Protein AF-A0AA43QFP5-F1 (afdb_monomer)

pLDDT: mean 84.79, std 11.25, range [42.03, 97.75]

Structure (mmCIF, N/CA/C/O backbone):
data_AF-A0AA43QFP5-F1
#
_entry.id   AF-A0AA43QFP5-F1
#
loop_
_atom_site.group_PDB
_atom_site.id
_atom_site.type_symbol
_atom_site.label_atom_id
_atom_site.label_alt_id
_atom_site.label_comp_id
_atom_site.label_asym_id
_atom_site.label_entity_id
_atom_site.label_seq_id
_atom_site.pdbx_PDB_ins_code
_atom_site.Cartn_x
_atom_site.Cartn_y
_atom_site.Cartn_z
_atom_site.occupancy
_atom_site.B_iso_or_equiv
_atom_site.auth_seq_id
_atom_site.auth_comp_id
_atom_site.auth_asym_id
_atom_site.auth_atom_id
_atom_site.pdbx_PDB_model_num
ATOM 1 N N . MET A 1 1 ? -1.782 13.803 5.270 1.00 57.66 1 MET A N 1
ATOM 2 C CA . MET A 1 1 ? -1.205 13.063 4.174 1.00 57.66 1 MET A CA 1
ATOM 3 C C . MET A 1 1 ? -0.848 11.734 4.759 1.00 57.66 1 MET A C 1
ATOM 5 O O . MET A 1 1 ? -0.081 11.684 5.718 1.00 57.66 1 MET A O 1
ATOM 9 N N . SER A 1 2 ? -1.489 10.699 4.236 1.00 62.78 2 SER A N 1
ATOM 10 C CA . SER A 1 2 ? -1.143 9.329 4.579 1.00 62.78 2 SER A CA 1
ATOM 11 C C . SER A 1 2 ? 0.292 9.064 4.115 1.00 62.78 2 SER A C 1
ATOM 13 O O . SER A 1 2 ? 0.706 9.584 3.079 1.00 62.78 2 SER A O 1
ATOM 15 N N . GLY A 1 3 ? 1.059 8.288 4.879 1.00 60.94 3 GLY A N 1
ATOM 16 C CA . GLY A 1 3 ? 2.427 7.917 4.519 1.00 60.94 3 GLY A CA 1
ATOM 17 C C . GLY A 1 3 ? 3.544 8.531 5.368 1.00 60.94 3 GLY A C 1
ATOM 18 O O . GLY A 1 3 ? 4.705 8.357 5.014 1.00 60.94 3 GLY A O 1
ATOM 19 N N . ASN A 1 4 ? 3.246 9.189 6.492 1.00 69.00 4 ASN A N 1
ATOM 20 C CA . ASN A 1 4 ? 4.279 9.752 7.381 1.00 69.00 4 ASN A CA 1
ATOM 21 C C . ASN A 1 4 ? 4.982 8.709 8.276 1.00 69.00 4 ASN A C 1
ATOM 23 O O . ASN A 1 4 ? 5.971 9.034 8.926 1.00 69.00 4 ASN A O 1
ATOM 27 N N . THR A 1 5 ? 4.471 7.478 8.331 1.00 69.50 5 THR A N 1
ATOM 28 C CA . THR A 1 5 ? 4.987 6.375 9.159 1.00 69.50 5 THR A CA 1
ATOM 29 C C . THR A 1 5 ? 5.373 5.187 8.272 1.00 69.50 5 THR A C 1
ATOM 31 O O . THR A 1 5 ? 4.689 4.163 8.222 1.00 69.50 5 THR A O 1
ATOM 34 N N . ASP A 1 6 ? 6.458 5.362 7.518 1.00 67.56 6 ASP A N 1
ATOM 35 C CA . ASP A 1 6 ? 7.030 4.394 6.566 1.00 67.56 6 ASP A CA 1
ATOM 36 C C . ASP A 1 6 ? 7.524 3.091 7.214 1.00 67.56 6 ASP A C 1
ATOM 38 O O . ASP A 1 6 ? 7.503 2.025 6.593 1.00 67.56 6 ASP A O 1
ATOM 42 N N . ASN A 1 7 ? 7.905 3.153 8.488 1.00 69.19 7 ASN A N 1
ATOM 43 C CA . ASN A 1 7 ? 8.411 2.025 9.260 1.00 69.19 7 ASN A CA 1
ATOM 44 C C . ASN A 1 7 ? 7.326 1.048 9.756 1.00 69.19 7 ASN A C 1
ATOM 46 O O . ASN A 1 7 ? 7.686 0.009 10.315 1.00 69.19 7 ASN A O 1
ATOM 50 N N . ILE A 1 8 ? 6.025 1.324 9.551 1.00 73.81 8 ILE A N 1
ATOM 51 C CA . ILE A 1 8 ? 4.935 0.470 10.065 1.00 73.81 8 ILE A CA 1
ATOM 52 C C . ILE A 1 8 ? 5.094 -0.982 9.609 1.00 73.81 8 ILE A C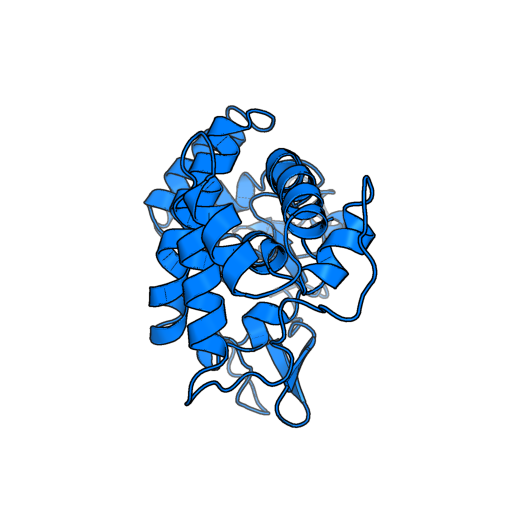 1
ATOM 54 O O . ILE A 1 8 ? 4.957 -1.902 10.413 1.00 73.81 8 ILE A O 1
ATOM 58 N N . HIS A 1 9 ? 5.438 -1.209 8.341 1.00 75.50 9 HIS A N 1
ATOM 59 C CA . HIS A 1 9 ? 5.629 -2.570 7.832 1.00 75.50 9 HIS A CA 1
ATOM 60 C C . HIS A 1 9 ? 6.914 -3.222 8.331 1.00 75.50 9 HIS A C 1
ATOM 62 O O . HIS A 1 9 ? 6.957 -4.440 8.466 1.00 75.50 9 HIS A O 1
ATOM 68 N N . GLY A 1 10 ? 7.922 -2.447 8.734 1.00 75.38 10 GLY A N 1
ATOM 69 C CA . GLY A 1 10 ? 9.104 -2.984 9.412 1.00 75.38 10 GLY A CA 1
ATOM 70 C C . GLY A 1 10 ? 8.786 -3.692 10.738 1.00 75.38 10 GLY A C 1
ATOM 71 O O . GLY A 1 10 ? 9.600 -4.474 11.238 1.00 75.38 10 GLY A O 1
ATOM 72 N N . TRP A 1 11 ? 7.593 -3.483 11.310 1.00 80.44 11 TRP A N 1
ATOM 73 C CA . TRP A 1 11 ? 7.147 -4.232 12.483 1.00 80.44 11 TRP A CA 1
ATOM 74 C C . TRP A 1 11 ? 6.816 -5.688 12.185 1.00 80.44 11 TRP A C 1
ATOM 76 O O . TRP A 1 11 ? 6.929 -6.505 13.095 1.00 80.44 11 TRP A O 1
ATOM 86 N N . ASN A 1 12 ? 6.486 -6.066 10.953 1.00 82.19 12 ASN A N 1
ATOM 87 C CA . ASN A 1 12 ? 6.343 -7.476 10.612 1.00 82.19 12 ASN A CA 1
ATOM 88 C C . ASN A 1 12 ? 7.733 -8.149 10.657 1.00 82.19 12 ASN A C 1
ATOM 90 O O . ASN A 1 12 ? 8.633 -7.723 9.932 1.00 82.19 12 ASN A O 1
ATOM 94 N N . PRO A 1 13 ? 7.944 -9.201 11.478 1.00 77.19 13 PRO A N 1
ATOM 95 C CA . PRO A 1 13 ? 9.232 -9.880 11.594 1.00 77.19 13 PRO A CA 1
ATOM 96 C C . PRO A 1 13 ? 9.800 -10.423 10.288 1.00 77.19 13 PRO A C 1
ATOM 98 O O . PRO A 1 13 ? 11.004 -10.679 10.233 1.00 77.19 13 PRO A O 1
ATOM 101 N N . LEU A 1 14 ? 8.952 -10.673 9.294 1.00 81.38 14 LEU A N 1
ATOM 102 C CA . LEU A 1 14 ? 9.376 -11.143 7.984 1.00 81.38 14 LEU A CA 1
ATOM 103 C C . LEU A 1 14 ? 10.074 -10.037 7.204 1.00 81.38 14 LEU A C 1
ATOM 105 O O . LEU A 1 14 ? 10.996 -10.355 6.479 1.00 81.38 14 LEU A O 1
ATOM 109 N N . TYR A 1 15 ? 9.720 -8.762 7.410 1.00 82.00 15 TYR A N 1
ATOM 110 C CA . TYR A 1 15 ? 10.312 -7.651 6.659 1.00 82.00 15 TYR A CA 1
ATOM 111 C C . TYR A 1 15 ? 11.621 -7.088 7.253 1.00 82.00 15 TYR A C 1
ATOM 113 O O . TYR A 1 15 ? 12.116 -6.043 6.819 1.00 82.00 15 TYR A O 1
ATOM 121 N N . ARG A 1 16 ? 12.150 -7.732 8.299 1.00 79.88 16 ARG A N 1
ATOM 122 C CA . ARG A 1 16 ? 13.294 -7.249 9.081 1.00 79.88 16 ARG A CA 1
ATOM 123 C C . ARG A 1 16 ? 14.583 -7.860 8.565 1.00 79.88 16 ARG A C 1
ATOM 125 O O . ARG A 1 16 ? 14.655 -9.073 8.414 1.00 79.88 16 ARG A O 1
ATOM 132 N N . ASP A 1 17 ? 15.616 -7.039 8.447 1.00 70.75 17 ASP A N 1
ATOM 133 C CA . ASP A 1 17 ? 16.979 -7.526 8.285 1.00 70.75 17 ASP A CA 1
ATOM 134 C C . ASP A 1 17 ? 17.421 -8.240 9.575 1.00 70.75 17 ASP A C 1
ATOM 136 O O 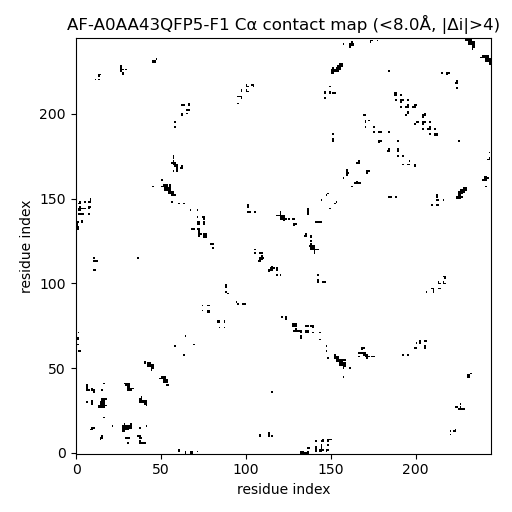. ASP A 1 17 ? 17.530 -7.622 10.641 1.00 70.75 17 ASP A O 1
ATOM 140 N N . ARG A 1 18 ? 17.578 -9.566 9.505 1.00 60.28 18 ARG A N 1
ATOM 141 C CA . ARG A 1 18 ? 17.932 -10.413 10.657 1.00 60.28 18 ARG A CA 1
ATOM 142 C C . ARG A 1 18 ? 19.418 -10.785 10.711 1.00 60.28 18 ARG A C 1
ATOM 144 O O . ARG A 1 18 ? 19.803 -11.446 11.675 1.00 60.28 18 ARG A O 1
ATOM 151 N N . ASP A 1 19 ? 20.240 -10.378 9.738 1.00 54.47 19 ASP A N 1
ATOM 152 C CA . ASP A 1 19 ? 21.648 -10.789 9.645 1.00 54.47 19 ASP A CA 1
ATOM 153 C C . ASP A 1 19 ? 22.601 -9.577 9.530 1.00 54.47 19 ASP A C 1
ATOM 155 O O . ASP A 1 19 ? 22.416 -8.734 8.656 1.00 54.47 19 ASP A O 1
ATOM 159 N N . PRO A 1 20 ? 23.658 -9.459 10.363 1.00 48.53 20 PRO A N 1
ATOM 160 C CA . PRO A 1 20 ? 24.710 -8.455 10.167 1.00 48.53 20 PRO A CA 1
ATOM 161 C C . PRO A 1 20 ? 25.503 -8.612 8.852 1.00 48.53 20 PRO A C 1
ATOM 163 O O . PRO A 1 20 ? 26.241 -7.694 8.488 1.00 48.53 20 PRO A O 1
ATOM 166 N N . TYR A 1 21 ? 25.369 -9.741 8.144 1.00 48.09 21 TYR A N 1
ATOM 167 C CA . TYR A 1 21 ? 25.986 -9.989 6.838 1.00 48.09 21 TYR A CA 1
ATOM 168 C C . TYR A 1 21 ? 24.936 -10.449 5.812 1.00 48.09 21 TYR A C 1
ATOM 170 O O . TYR A 1 21 ? 24.831 -11.642 5.524 1.00 48.09 21 TYR A O 1
ATOM 178 N N . PRO A 1 22 ? 24.150 -9.523 5.236 1.00 51.06 22 PRO A N 1
ATOM 179 C CA . PRO A 1 22 ? 23.031 -9.870 4.371 1.00 51.06 22 PRO A CA 1
ATOM 180 C C . PRO A 1 22 ? 23.517 -10.591 3.109 1.00 51.06 22 PRO A C 1
ATOM 182 O O . PRO A 1 22 ? 24.291 -10.050 2.314 1.00 51.06 22 PRO A O 1
ATOM 185 N N . LEU A 1 23 ? 23.031 -11.814 2.897 1.00 42.03 23 LEU A N 1
ATOM 186 C CA . LEU A 1 23 ? 23.127 -12.457 1.593 1.00 42.03 23 LEU A CA 1
ATOM 187 C C . LEU A 1 23 ? 22.206 -11.707 0.611 1.00 42.03 23 LEU A C 1
ATOM 189 O O . LEU A 1 23 ? 21.046 -11.436 0.932 1.00 42.03 23 LEU A O 1
ATOM 193 N N . PRO A 1 24 ? 22.679 -11.368 -0.598 1.00 44.38 24 PRO A N 1
ATOM 194 C CA . PRO A 1 24 ? 21.837 -10.750 -1.611 1.00 44.38 24 PRO A CA 1
ATOM 195 C C . PRO A 1 24 ? 20.846 -11.802 -2.124 1.00 44.38 24 PRO A C 1
ATOM 197 O O . PRO A 1 24 ? 21.247 -12.728 -2.826 1.00 44.38 24 PRO A O 1
ATOM 200 N N . GLY A 1 25 ? 19.561 -11.703 -1.774 1.00 47.44 25 GLY A N 1
ATOM 201 C CA . GLY A 1 25 ? 18.579 -12.620 -2.366 1.00 47.44 25 GLY A CA 1
ATOM 202 C C . GLY A 1 25 ? 17.156 -12.621 -1.824 1.00 47.44 25 GLY A C 1
ATOM 203 O O . GLY A 1 25 ? 16.265 -13.057 -2.544 1.00 47.44 25 GLY A O 1
ATOM 204 N N . ASN A 1 26 ? 16.895 -12.121 -0.616 1.00 51.12 26 ASN A N 1
ATOM 205 C CA . ASN A 1 26 ? 15.547 -12.214 -0.056 1.00 51.12 26 ASN A CA 1
ATOM 206 C C . ASN A 1 26 ? 14.826 -10.865 -0.169 1.00 51.12 26 ASN A C 1
ATOM 208 O O . ASN A 1 26 ? 15.270 -9.864 0.397 1.00 51.12 26 ASN A O 1
ATOM 212 N N . ASN A 1 27 ? 13.691 -10.850 -0.881 1.00 53.84 27 ASN A N 1
ATOM 213 C CA . ASN A 1 27 ? 12.773 -9.700 -1.010 1.00 53.84 27 ASN A CA 1
ATOM 214 C C . ASN A 1 27 ? 12.217 -9.207 0.340 1.00 53.84 27 ASN A C 1
ATOM 216 O O . ASN A 1 27 ? 11.554 -8.179 0.413 1.00 53.84 27 ASN A O 1
ATOM 220 N N . PHE A 1 28 ? 12.488 -9.943 1.414 1.00 63.31 28 PHE A N 1
ATOM 221 C CA . PHE A 1 28 ? 11.932 -9.718 2.732 1.00 63.31 28 PHE A CA 1
ATOM 222 C C . PHE A 1 28 ? 12.840 -8.892 3.652 1.00 63.31 28 PHE A C 1
ATOM 224 O O . PHE A 1 28 ? 12.363 -8.349 4.628 1.00 63.31 28 PHE A O 1
ATOM 231 N N . ASP A 1 29 ? 14.112 -8.660 3.344 1.00 74.12 29 ASP A N 1
ATOM 232 C CA . ASP A 1 29 ? 14.974 -7.882 4.250 1.00 74.12 29 ASP A CA 1
ATOM 233 C C . ASP A 1 29 ? 14.900 -6.378 3.931 1.00 74.12 29 ASP A C 1
ATOM 235 O O . ASP A 1 29 ? 15.818 -5.789 3.348 1.00 74.12 29 ASP A O 1
ATOM 239 N N . SER A 1 30 ? 13.760 -5.759 4.245 1.00 81.25 30 SER A N 1
ATOM 240 C CA . SER A 1 30 ? 13.429 -4.388 3.828 1.00 81.25 30 SER A CA 1
ATOM 241 C C . SER A 1 30 ? 13.744 -3.319 4.862 1.00 81.25 30 SER A C 1
ATOM 243 O O . SER A 1 30 ? 14.099 -2.207 4.482 1.00 81.25 30 SER A O 1
ATOM 245 N N . PHE A 1 31 ? 13.682 -3.637 6.152 1.00 83.12 31 PHE A N 1
ATOM 246 C CA . PHE A 1 31 ? 13.892 -2.662 7.219 1.00 83.12 31 PHE A CA 1
ATOM 247 C C . PHE A 1 31 ? 15.010 -3.090 8.155 1.00 83.12 31 PHE A C 1
ATOM 249 O O . PHE A 1 31 ? 15.074 -4.243 8.584 1.00 83.12 31 PHE A O 1
ATOM 256 N N . LEU A 1 32 ? 15.863 -2.135 8.517 1.00 78.00 32 LEU A N 1
ATOM 257 C CA . LEU A 1 32 ? 16.827 -2.325 9.592 1.00 78.00 32 LEU A CA 1
ATOM 258 C C . LEU A 1 32 ? 16.093 -2.463 10.926 1.00 78.00 32 LEU A C 1
ATOM 260 O O . LEU A 1 32 ? 15.007 -1.913 11.110 1.00 78.00 32 LEU A O 1
ATOM 264 N N . PHE A 1 33 ? 16.706 -3.148 11.886 1.00 75.75 33 PHE A N 1
ATOM 265 C CA . PHE A 1 33 ? 16.146 -3.303 13.223 1.00 75.75 33 PHE A CA 1
ATOM 266 C C . PHE A 1 33 ? 17.113 -2.757 14.274 1.00 75.75 33 PHE A C 1
ATOM 268 O O . PHE A 1 33 ? 18.285 -3.126 14.308 1.00 75.75 33 PHE A O 1
ATOM 275 N N . ASN A 1 34 ? 16.629 -1.865 15.136 1.00 71.50 34 ASN A N 1
ATOM 276 C CA . ASN A 1 34 ? 17.416 -1.194 16.162 1.00 71.50 34 ASN A CA 1
ATOM 277 C C . ASN A 1 34 ? 16.681 -1.234 17.511 1.00 71.50 34 ASN A C 1
ATOM 279 O O . ASN A 1 34 ? 15.541 -0.789 17.613 1.00 71.50 34 ASN A O 1
ATOM 283 N N . HIS A 1 35 ? 17.323 -1.775 18.551 1.00 71.69 35 HIS A N 1
ATOM 284 C CA . HIS A 1 35 ? 16.768 -1.892 19.912 1.00 71.69 35 HIS A CA 1
ATOM 285 C C . HIS A 1 35 ? 15.333 -2.453 19.983 1.00 71.69 35 HIS A C 1
ATOM 287 O O . HIS A 1 35 ? 14.493 -1.951 20.730 1.00 71.69 35 HIS A O 1
ATOM 293 N N . GLY A 1 36 ? 15.026 -3.493 19.204 1.00 67.25 36 GLY A N 1
ATOM 294 C CA . GLY A 1 36 ? 13.686 -4.083 19.226 1.00 67.25 36 GLY A CA 1
ATOM 295 C C . GLY A 1 36 ? 12.649 -3.342 18.376 1.00 67.25 36 GLY A C 1
ATOM 296 O O . GLY A 1 36 ? 11.471 -3.675 18.477 1.00 67.25 36 GLY A O 1
ATOM 297 N N . ARG A 1 37 ? 13.056 -2.360 17.557 1.00 70.88 37 ARG A N 1
ATOM 298 C CA . ARG A 1 37 ? 12.164 -1.571 16.695 1.00 70.88 37 ARG A CA 1
ATOM 299 C C . ARG A 1 37 ? 12.661 -1.519 15.249 1.00 70.88 37 ARG A C 1
ATOM 301 O O . ARG A 1 37 ? 13.875 -1.466 15.048 1.00 70.88 37 ARG A O 1
ATOM 308 N N . PRO A 1 38 ? 11.775 -1.505 14.239 1.00 74.75 38 PRO A N 1
ATOM 309 C CA . PRO A 1 38 ? 12.176 -1.174 12.885 1.00 74.75 38 PRO A CA 1
ATOM 310 C C . PRO A 1 38 ? 12.736 0.245 12.852 1.00 74.75 38 PRO A C 1
ATOM 312 O O . PRO A 1 38 ? 12.129 1.190 13.357 1.00 74.75 38 PRO A O 1
ATOM 315 N N . GLY A 1 39 ? 13.933 0.360 12.294 1.00 75.12 39 GLY A N 1
ATOM 316 C CA . GLY A 1 39 ? 14.541 1.623 11.919 1.00 75.12 39 GLY A CA 1
ATOM 317 C C . GLY A 1 39 ? 14.176 1.975 10.481 1.00 75.12 39 GLY A C 1
ATOM 318 O O . GLY A 1 39 ? 13.075 1.700 10.011 1.00 75.12 39 GLY A O 1
ATOM 319 N N . ASN A 1 40 ? 15.131 2.565 9.774 1.00 78.50 40 ASN A N 1
ATOM 320 C CA . ASN A 1 40 ? 14.932 2.983 8.393 1.00 78.50 40 ASN A CA 1
ATOM 321 C C . ASN A 1 40 ? 14.924 1.790 7.431 1.00 78.50 40 ASN A C 1
ATOM 323 O O . ASN A 1 40 ? 15.449 0.709 7.726 1.00 78.50 40 ASN A O 1
ATOM 327 N N . PHE A 1 41 ? 14.386 2.036 6.241 1.00 82.44 41 PHE A N 1
ATOM 328 C CA . PHE A 1 41 ? 14.552 1.144 5.108 1.00 82.44 41 PHE A CA 1
ATOM 329 C C . PHE A 1 41 ? 16.031 0.831 4.844 1.00 82.44 41 PHE A C 1
ATOM 331 O O . PHE A 1 41 ? 16.902 1.701 4.925 1.00 82.44 41 PHE A O 1
ATOM 338 N N . ASN A 1 42 ? 16.308 -0.434 4.542 1.00 82.50 42 ASN A N 1
ATOM 339 C CA . ASN A 1 42 ? 17.643 -0.918 4.231 1.00 82.50 42 ASN A CA 1
ATOM 340 C C . ASN A 1 42 ? 17.963 -0.658 2.752 1.00 82.50 42 ASN A C 1
ATOM 342 O O . ASN A 1 42 ? 17.583 -1.449 1.878 1.00 82.50 42 ASN A O 1
ATOM 346 N N . TYR A 1 43 ? 18.648 0.457 2.493 1.00 83.38 43 TYR A N 1
ATOM 347 C CA . TYR A 1 43 ? 19.093 0.869 1.163 1.00 83.38 43 TYR A CA 1
ATOM 348 C C . TYR A 1 43 ? 20.207 -0.039 0.628 1.00 83.38 43 TYR A C 1
ATOM 350 O O . TYR A 1 43 ? 21.215 -0.275 1.297 1.00 83.38 43 TYR A O 1
ATOM 358 N N . ARG A 1 44 ? 20.061 -0.511 -0.609 1.00 81.19 44 ARG A N 1
ATOM 359 C CA . ARG A 1 44 ? 21.014 -1.392 -1.297 1.00 81.19 44 ARG A CA 1
ATOM 360 C C . ARG A 1 44 ? 21.499 -0.746 -2.585 1.00 81.19 44 ARG A C 1
ATOM 362 O O . ARG A 1 44 ? 20.747 -0.054 -3.263 1.00 81.19 44 ARG A O 1
ATOM 369 N N . LEU A 1 45 ? 22.763 -0.979 -2.937 1.00 83.88 45 LEU A N 1
ATOM 370 C CA . LEU A 1 45 ? 23.270 -0.553 -4.238 1.00 83.88 45 LEU A CA 1
ATOM 371 C C . LEU A 1 45 ? 22.551 -1.319 -5.346 1.00 83.88 45 LEU A C 1
ATOM 373 O O . LEU A 1 45 ? 22.496 -2.550 -5.344 1.00 83.88 45 LEU A O 1
ATOM 377 N N . VAL A 1 46 ? 22.045 -0.571 -6.314 1.00 81.06 46 VAL A N 1
ATOM 378 C CA . VAL A 1 46 ? 21.498 -1.111 -7.546 1.00 81.06 46 VAL A CA 1
ATOM 379 C C . VAL A 1 46 ? 22.644 -1.735 -8.340 1.00 81.06 46 VAL A C 1
ATOM 381 O O . VAL A 1 46 ? 23.642 -1.068 -8.633 1.00 81.06 46 VAL A O 1
ATOM 384 N N . ALA A 1 47 ? 22.509 -3.022 -8.666 1.00 76.19 47 ALA A N 1
ATOM 385 C CA . ALA A 1 47 ? 23.567 -3.818 -9.281 1.00 76.19 47 ALA A CA 1
ATOM 386 C C . ALA A 1 47 ? 24.163 -3.131 -10.524 1.00 76.19 47 ALA A C 1
ATOM 388 O O . ALA A 1 47 ? 23.443 -2.665 -11.402 1.00 76.19 47 ALA A O 1
ATOM 389 N N . GLY A 1 48 ? 25.497 -3.067 -10.591 1.00 76.75 48 GLY A N 1
ATOM 390 C CA . GLY A 1 48 ? 26.208 -2.430 -11.705 1.00 76.75 48 GLY A CA 1
ATOM 391 C C . GLY A 1 48 ? 26.206 -0.896 -11.687 1.00 76.75 48 GLY A C 1
ATOM 392 O O . GLY A 1 48 ? 26.662 -0.284 -12.651 1.00 76.75 48 GLY A O 1
ATOM 393 N N . THR A 1 49 ? 25.733 -0.261 -10.610 1.00 80.38 49 THR A N 1
ATOM 394 C CA . THR A 1 49 ? 25.697 1.202 -10.460 1.00 80.38 49 THR A CA 1
ATOM 395 C C . THR A 1 49 ? 26.214 1.641 -9.082 1.00 80.38 49 THR A C 1
ATOM 397 O O . THR A 1 49 ? 26.378 0.826 -8.178 1.00 80.38 49 THR A O 1
ATOM 400 N N . ASN A 1 50 ? 26.429 2.950 -8.905 1.00 84.94 50 ASN A N 1
ATOM 401 C CA . ASN A 1 50 ? 26.700 3.570 -7.597 1.00 84.94 50 ASN A CA 1
ATOM 402 C C . ASN A 1 50 ? 25.441 4.217 -6.986 1.00 84.94 50 ASN A C 1
ATOM 404 O O . ASN A 1 50 ? 25.543 5.107 -6.142 1.00 84.94 50 ASN A O 1
ATOM 408 N N . VAL A 1 51 ? 24.256 3.833 -7.465 1.00 85.94 51 VAL A N 1
ATOM 409 C CA . VAL A 1 51 ? 22.971 4.379 -7.026 1.00 85.94 51 VAL A CA 1
ATOM 410 C C . VAL A 1 51 ? 22.376 3.451 -5.976 1.00 85.94 51 VAL A C 1
ATOM 412 O O . VAL A 1 51 ? 22.336 2.239 -6.174 1.00 85.94 51 VAL A O 1
ATOM 415 N N . PHE A 1 52 ? 21.917 4.012 -4.860 1.00 85.56 52 PHE A N 1
ATOM 416 C CA . PHE A 1 52 ? 21.137 3.266 -3.876 1.00 85.56 52 PHE A CA 1
ATOM 417 C C . PHE A 1 52 ? 19.674 3.179 -4.315 1.00 85.56 52 PHE A C 1
ATOM 419 O O . PHE A 1 52 ? 19.128 4.140 -4.861 1.00 85.56 52 PHE A O 1
ATOM 426 N N . ASP A 1 53 ? 19.050 2.030 -4.068 1.00 85.62 53 ASP A N 1
ATOM 427 C CA . ASP A 1 53 ? 17.599 1.910 -4.116 1.00 85.62 53 ASP A CA 1
ATOM 428 C C . ASP A 1 53 ? 16.949 2.723 -2.979 1.00 85.62 53 ASP A C 1
ATOM 430 O O . ASP A 1 53 ? 17.629 3.258 -2.107 1.00 85.62 53 ASP A O 1
ATOM 434 N N . HIS A 1 54 ? 15.629 2.856 -3.020 1.00 84.94 54 HIS A N 1
ATOM 435 C CA . HIS A 1 54 ? 14.764 3.358 -1.961 1.00 84.94 54 HIS A CA 1
ATOM 436 C C . HIS A 1 54 ? 13.396 2.666 -2.064 1.00 84.94 54 HIS A C 1
ATOM 438 O O . HIS A 1 54 ? 13.151 1.858 -2.966 1.00 84.94 54 HIS A O 1
ATOM 444 N N . GLN A 1 55 ? 12.487 2.999 -1.145 1.00 85.00 55 GLN A N 1
ATOM 445 C CA . GLN A 1 55 ? 11.088 2.579 -1.221 1.00 85.00 55 GLN A CA 1
ATOM 446 C C . GLN A 1 55 ? 10.356 3.378 -2.307 1.00 85.00 55 GLN A C 1
ATOM 448 O O . GLN A 1 55 ? 9.958 4.524 -2.086 1.00 85.00 55 GLN A O 1
ATOM 453 N N . GLY A 1 56 ? 10.184 2.775 -3.481 1.00 87.12 56 GLY A N 1
ATOM 454 C CA . GLY A 1 56 ? 9.383 3.317 -4.573 1.00 87.12 56 GLY A CA 1
ATOM 455 C C . GLY A 1 56 ? 7.931 2.855 -4.474 1.00 87.12 56 GLY A C 1
ATOM 456 O O . GLY A 1 56 ? 7.672 1.664 -4.298 1.00 87.12 56 GLY A O 1
ATOM 457 N N . HIS A 1 57 ? 6.981 3.779 -4.617 1.00 90.06 57 HIS A N 1
ATOM 458 C CA . HIS A 1 57 ? 5.564 3.430 -4.730 1.00 90.06 57 HIS A CA 1
ATOM 459 C C . HIS A 1 57 ? 5.235 3.047 -6.173 1.00 90.06 57 HIS A C 1
ATOM 461 O O . HIS A 1 57 ? 5.590 3.776 -7.097 1.00 90.06 57 HIS A O 1
ATOM 467 N N . ILE A 1 58 ? 4.499 1.951 -6.361 1.00 93.31 58 ILE A N 1
ATOM 468 C CA . ILE A 1 58 ? 3.942 1.595 -7.670 1.00 93.31 58 ILE A CA 1
ATOM 469 C C . ILE A 1 58 ? 2.756 2.515 -7.968 1.00 93.31 58 ILE A C 1
ATOM 471 O O . ILE A 1 58 ? 2.745 3.205 -8.983 1.00 93.31 58 ILE A O 1
ATOM 475 N N . VAL A 1 59 ? 1.780 2.581 -7.058 1.00 94.75 59 VAL A N 1
ATOM 476 C CA . VAL A 1 59 ? 0.734 3.610 -7.049 1.00 94.75 59 VAL A CA 1
ATOM 477 C C . VAL A 1 59 ? 1.142 4.701 -6.054 1.00 94.75 59 VAL A C 1
ATOM 479 O O . VAL A 1 59 ? 1.203 4.426 -4.850 1.00 94.75 59 VAL A O 1
ATOM 482 N N . PRO A 1 60 ? 1.441 5.928 -6.516 1.00 92.12 60 PRO A N 1
ATOM 483 C CA . PRO A 1 60 ? 2.011 6.980 -5.684 1.00 92.12 60 PRO A CA 1
ATOM 484 C C . PRO A 1 60 ? 1.001 7.561 -4.690 1.00 92.12 60 PRO A C 1
ATOM 486 O O . PRO A 1 60 ? -0.217 7.543 -4.896 1.00 92.12 60 PRO A O 1
ATOM 489 N N . GLN A 1 61 ? 1.529 8.140 -3.610 1.00 91.25 61 GLN A N 1
ATOM 490 C CA . GLN A 1 61 ? 0.728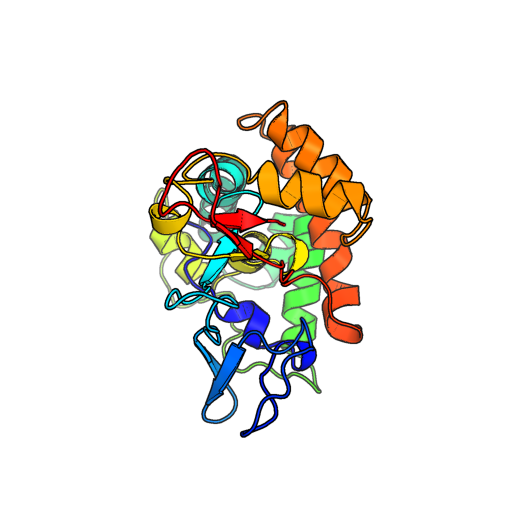 8.647 -2.494 1.00 91.25 61 GLN A CA 1
ATOM 491 C C . GLN A 1 61 ? -0.289 9.704 -2.928 1.00 91.25 61 GLN A C 1
ATOM 493 O O . GLN A 1 61 ? -1.414 9.695 -2.446 1.00 91.25 61 GLN A O 1
ATOM 498 N N . ASN A 1 62 ? 0.060 10.599 -3.858 1.00 92.56 62 ASN A N 1
ATOM 499 C CA . ASN A 1 62 ? -0.852 11.637 -4.348 1.00 92.56 62 ASN A CA 1
ATOM 500 C C . ASN A 1 62 ? -2.134 11.058 -4.972 1.00 92.56 62 ASN A C 1
ATOM 502 O O . ASN A 1 62 ? -3.190 11.667 -4.824 1.00 92.56 62 ASN A O 1
ATOM 506 N N . ILE A 1 63 ? -2.055 9.888 -5.618 1.00 96.06 63 ILE A N 1
ATOM 507 C CA . ILE A 1 63 ? -3.227 9.172 -6.137 1.00 96.06 63 ILE A CA 1
ATOM 508 C C . ILE A 1 63 ? -4.021 8.569 -4.977 1.00 96.06 63 ILE A C 1
ATOM 510 O O . ILE A 1 63 ? -5.221 8.804 -4.865 1.00 96.06 63 ILE A O 1
ATOM 514 N N . LEU A 1 64 ? -3.358 7.848 -4.069 1.00 95.94 64 LEU A N 1
ATOM 515 C CA . LEU A 1 64 ? -4.029 7.218 -2.925 1.00 95.94 64 LEU A CA 1
ATOM 516 C C . LEU A 1 64 ? -4.737 8.248 -2.027 1.00 95.94 64 LEU A C 1
ATOM 518 O O . LEU A 1 64 ? -5.857 8.021 -1.568 1.00 95.94 64 LEU A O 1
ATOM 522 N N . ASN A 1 65 ? -4.126 9.416 -1.835 1.00 94.88 65 ASN A N 1
ATOM 523 C CA . ASN A 1 65 ? -4.628 10.494 -0.985 1.00 94.88 65 ASN A CA 1
ATOM 524 C C . ASN A 1 65 ? -5.946 11.109 -1.473 1.00 94.88 65 ASN A C 1
ATOM 526 O O . ASN A 1 65 ? -6.648 11.704 -0.660 1.00 94.88 65 ASN A O 1
ATOM 530 N N . ILE A 1 66 ? -6.349 10.898 -2.734 1.00 96.12 66 ILE A N 1
ATOM 531 C CA . ILE A 1 66 ? -7.701 11.252 -3.211 1.00 96.12 66 ILE A CA 1
ATOM 532 C C . ILE A 1 66 ? -8.778 10.563 -2.354 1.00 96.12 66 ILE A C 1
ATOM 534 O O . ILE A 1 66 ? -9.837 11.139 -2.110 1.00 96.12 66 ILE A O 1
ATOM 538 N N . VAL A 1 67 ? -8.496 9.347 -1.875 1.00 96.75 67 VAL A N 1
ATOM 539 C CA . VAL A 1 67 ? -9.373 8.571 -0.988 1.00 96.75 67 VAL A CA 1
ATOM 540 C C . VAL A 1 67 ? -8.932 8.655 0.475 1.00 96.75 67 VAL A C 1
ATOM 542 O O . VAL A 1 67 ? -9.774 8.827 1.357 1.00 96.75 67 VAL A O 1
ATOM 545 N N . LEU A 1 68 ? -7.630 8.523 0.752 1.00 95.69 68 LEU A N 1
ATOM 546 C CA . LEU A 1 68 ? -7.136 8.369 2.125 1.00 95.69 68 LEU A CA 1
ATOM 547 C C . LEU A 1 68 ? -7.254 9.659 2.951 1.00 95.69 68 LEU A C 1
ATOM 549 O O . LEU A 1 68 ? -7.670 9.593 4.106 1.00 95.69 68 LEU A O 1
ATOM 553 N N . ASP A 1 69 ? -6.950 10.832 2.381 1.00 94.50 69 ASP A N 1
ATOM 554 C CA . ASP A 1 69 ? -6.953 12.092 3.141 1.00 94.50 69 ASP A CA 1
ATOM 555 C C . ASP A 1 69 ? -8.353 12.462 3.686 1.00 94.50 69 ASP A C 1
ATOM 557 O O . ASP A 1 69 ? -8.452 12.769 4.879 1.00 94.50 69 ASP A O 1
ATOM 561 N N . PRO A 1 70 ? -9.452 12.397 2.899 1.00 94.12 70 PRO A N 1
ATOM 562 C CA . PRO A 1 70 ? -10.793 12.660 3.425 1.00 94.12 70 PRO A CA 1
ATOM 563 C C . PRO A 1 70 ? -11.219 11.693 4.536 1.00 94.12 70 PRO A C 1
ATOM 565 O O . PRO A 1 70 ? -11.791 12.122 5.537 1.00 94.12 70 PRO A O 1
ATOM 568 N N . LEU A 1 71 ? -10.926 10.395 4.391 1.00 95.00 71 LEU A N 1
ATOM 569 C CA . LEU A 1 71 ? -11.281 9.387 5.397 1.00 95.00 71 LEU A CA 1
ATOM 570 C C . LEU A 1 71 ? -10.507 9.571 6.693 1.00 95.00 71 LEU A C 1
ATOM 572 O O . LEU A 1 71 ? -11.060 9.386 7.769 1.00 95.00 71 LEU A O 1
ATOM 576 N N . MET A 1 72 ? -9.240 9.940 6.590 1.00 91.88 72 MET A N 1
ATOM 577 C CA . MET A 1 72 ? -8.374 10.193 7.728 1.00 91.88 72 MET A CA 1
ATOM 578 C C . MET A 1 72 ? -8.824 11.409 8.531 1.00 91.88 72 MET A C 1
ATOM 580 O O . MET A 1 72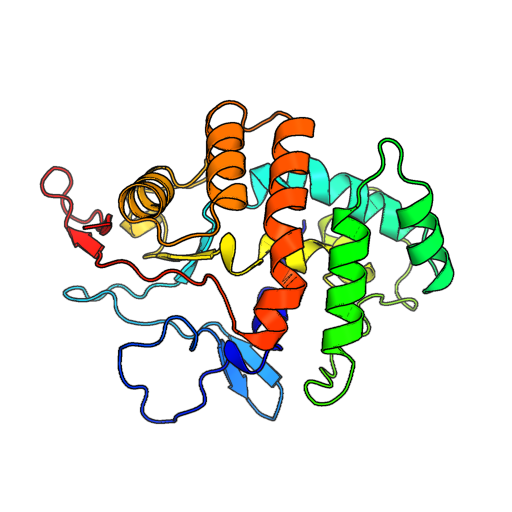 ? -8.879 11.342 9.759 1.00 91.88 72 MET A O 1
ATOM 584 N N . ILE A 1 73 ? -9.206 12.497 7.855 1.00 92.69 73 ILE A N 1
ATOM 585 C CA . ILE A 1 73 ? -9.814 13.657 8.517 1.00 92.69 73 ILE A CA 1
ATOM 586 C C . ILE A 1 73 ? -11.126 13.240 9.191 1.00 92.69 73 ILE A C 1
ATOM 588 O O . ILE A 1 73 ? -11.300 13.498 10.379 1.00 92.69 73 ILE A O 1
ATOM 592 N N . ALA A 1 74 ? -12.008 12.532 8.479 1.00 93.75 74 ALA A N 1
ATOM 593 C CA . ALA A 1 74 ? -13.294 12.099 9.022 1.00 93.75 74 ALA A CA 1
ATOM 594 C C . ALA A 1 74 ? -13.143 11.140 10.217 1.00 93.75 74 ALA A C 1
ATOM 596 O O . ALA A 1 74 ? -13.854 11.267 11.211 1.00 93.75 74 ALA A O 1
ATOM 597 N N . MET A 1 75 ? -12.198 10.200 10.150 1.00 92.88 75 MET A N 1
ATOM 598 C CA . MET A 1 75 ? -11.912 9.258 11.230 1.00 92.88 75 MET A CA 1
ATOM 599 C C . MET A 1 75 ? -11.299 9.972 12.433 1.00 92.88 75 MET A C 1
ATOM 601 O O . MET A 1 75 ? -11.701 9.693 13.559 1.00 92.88 75 MET A O 1
ATOM 605 N N . SER A 1 76 ? -10.386 10.925 12.207 1.00 91.75 76 SER A N 1
ATOM 606 C CA . SER A 1 76 ? -9.916 11.832 13.253 1.00 91.75 76 SER A CA 1
ATOM 607 C C . SER A 1 76 ? -11.132 12.496 13.909 1.00 91.75 76 SER A C 1
ATOM 609 O O . SER A 1 76 ? -11.391 12.277 15.089 1.00 91.75 76 SER A O 1
ATOM 611 N N . GLU A 1 77 ? -11.944 13.248 13.178 1.00 91.56 77 GLU A N 1
ATOM 612 C CA . GLU A 1 77 ? -13.081 13.984 13.749 1.00 91.56 77 GLU A CA 1
ATOM 613 C C . GLU A 1 77 ? -14.078 13.101 14.515 1.00 91.56 77 GLU A C 1
ATOM 615 O O . GLU A 1 77 ? -14.540 13.491 15.589 1.00 91.56 77 GLU A O 1
ATOM 620 N N . ALA A 1 78 ? -14.379 11.910 13.996 1.00 91.62 78 ALA A N 1
ATOM 621 C CA . ALA A 1 78 ? -15.409 11.038 14.545 1.00 91.62 78 ALA A CA 1
ATOM 622 C C . ALA A 1 78 ? -14.942 10.155 15.714 1.00 91.62 78 ALA A C 1
ATOM 624 O O . ALA A 1 78 ? -15.783 9.740 16.512 1.00 91.62 78 ALA A O 1
ATOM 625 N N . CYS A 1 79 ? -13.643 9.846 15.826 1.00 91.81 79 CYS A N 1
ATOM 626 C CA . CYS A 1 79 ? -13.166 8.805 16.740 1.00 91.81 79 CYS A CA 1
ATOM 627 C C . CYS A 1 79 ? -12.405 9.359 17.949 1.00 91.81 79 CYS A C 1
ATOM 629 O O . CYS A 1 79 ? -11.419 10.086 17.812 1.00 91.81 79 CYS A O 1
ATOM 631 N N . ASN A 1 80 ? -12.822 8.949 19.150 1.00 89.19 80 ASN A N 1
ATOM 632 C CA . ASN A 1 80 ? -12.173 9.281 20.424 1.00 89.19 80 ASN A CA 1
ATOM 633 C C . ASN A 1 80 ? -11.793 8.042 21.248 1.00 89.19 80 ASN A C 1
ATOM 635 O O . ASN A 1 80 ? -11.158 8.161 22.295 1.00 89.19 80 ASN A O 1
ATOM 639 N N . ASN A 1 81 ? -12.198 6.858 20.799 1.00 88.75 81 ASN A N 1
ATOM 640 C CA . ASN A 1 81 ? -11.861 5.576 21.399 1.00 88.75 81 ASN A CA 1
ATOM 641 C C . ASN A 1 81 ? -11.959 4.454 20.346 1.00 88.75 81 ASN A C 1
ATOM 643 O O . ASN A 1 81 ? -12.461 4.662 19.241 1.00 88.75 81 ASN A O 1
ATOM 647 N N . ALA A 1 82 ? -11.510 3.247 20.697 1.00 88.56 82 ALA A N 1
ATOM 648 C CA . ALA A 1 82 ? -11.525 2.095 19.790 1.00 88.56 82 ALA A CA 1
ATOM 649 C C . ALA A 1 82 ? -12.940 1.690 19.323 1.00 88.56 82 ALA A C 1
ATOM 651 O O . ALA A 1 82 ? -13.108 1.236 18.193 1.00 88.56 82 ALA A O 1
ATOM 652 N N . GLY A 1 83 ? -13.966 1.884 20.158 1.00 92.25 83 GLY A N 1
ATOM 653 C CA . GLY A 1 83 ? -15.359 1.625 19.787 1.00 92.25 83 GLY A CA 1
ATOM 654 C C . GLY A 1 83 ? -15.857 2.568 18.691 1.00 92.25 83 GLY A C 1
ATOM 655 O O . GLY A 1 83 ? -16.544 2.128 17.770 1.00 92.25 83 GLY A O 1
ATOM 656 N N . ASP A 1 84 ? -15.453 3.840 18.733 1.00 94.12 84 ASP A N 1
ATOM 657 C CA . ASP A 1 84 ? -15.793 4.809 17.687 1.00 94.12 84 ASP A CA 1
ATOM 658 C C . ASP A 1 84 ? -15.176 4.426 16.337 1.00 94.12 84 ASP A C 1
ATOM 660 O O . ASP A 1 84 ? -15.824 4.596 15.311 1.00 94.12 84 ASP A O 1
ATOM 664 N N . VAL A 1 85 ? -13.969 3.850 16.327 1.00 93.06 85 VAL A N 1
ATOM 665 C CA . VAL A 1 85 ? -13.307 3.373 15.097 1.00 93.06 85 VAL A CA 1
ATOM 666 C C . VAL A 1 85 ? -14.098 2.236 14.468 1.00 93.06 85 VAL A C 1
ATOM 668 O O . VAL A 1 85 ? -14.398 2.279 13.277 1.00 93.06 85 VAL A O 1
ATOM 671 N N . ILE A 1 86 ? -14.499 1.247 15.271 1.00 94.62 86 ILE A N 1
ATOM 672 C CA . ILE A 1 86 ? -15.340 0.134 14.812 1.00 94.62 86 ILE A CA 1
ATOM 673 C C . ILE A 1 86 ? -16.657 0.675 14.237 1.00 94.62 86 ILE A C 1
ATOM 675 O O . ILE A 1 86 ? -17.075 0.288 13.146 1.00 94.62 86 ILE A O 1
ATOM 679 N N . ASN A 1 87 ? -17.293 1.619 14.936 1.00 96.62 87 ASN A N 1
ATOM 680 C CA . ASN A 1 87 ? -18.522 2.256 14.467 1.00 96.62 87 ASN A CA 1
ATOM 681 C C . ASN A 1 87 ? -18.306 3.050 13.173 1.00 96.62 87 ASN A C 1
ATOM 683 O O . ASN A 1 87 ? -19.130 2.969 12.264 1.00 96.62 87 ASN A O 1
ATOM 687 N N . PHE A 1 88 ? -17.205 3.795 13.062 1.00 96.12 88 PHE A N 1
ATOM 688 C CA . PHE A 1 88 ? -16.844 4.539 11.859 1.00 96.12 88 PHE A CA 1
ATOM 689 C C . PHE A 1 88 ? -16.723 3.603 10.657 1.00 96.12 88 PHE A C 1
ATOM 691 O O . PHE A 1 88 ? -17.309 3.888 9.616 1.00 96.12 88 PHE A O 1
ATOM 698 N N . ILE A 1 89 ? -16.018 2.478 10.808 1.00 96.88 89 ILE A N 1
ATOM 699 C CA . ILE A 1 89 ? -15.826 1.475 9.751 1.00 96.88 89 ILE A CA 1
ATOM 700 C C . ILE A 1 89 ? -17.166 0.855 9.335 1.00 96.88 89 ILE A C 1
ATOM 702 O O . ILE A 1 89 ? -17.485 0.819 8.146 1.00 96.88 89 ILE A O 1
ATOM 706 N N . ASN A 1 90 ? -17.980 0.429 10.304 1.00 97.06 90 ASN A N 1
ATOM 707 C CA . ASN A 1 90 ? -19.270 -0.217 10.044 1.00 97.06 90 ASN A CA 1
ATOM 708 C C . ASN A 1 90 ? -20.299 0.715 9.383 1.00 97.06 90 ASN A C 1
ATOM 710 O O . ASN A 1 90 ? -21.175 0.244 8.660 1.00 97.06 90 ASN A O 1
ATOM 714 N N . ASN A 1 91 ? -20.191 2.027 9.610 1.00 96.69 91 ASN A N 1
ATOM 715 C CA . ASN A 1 91 ? -21.130 3.026 9.096 1.00 96.69 91 ASN A CA 1
ATOM 716 C C . ASN A 1 91 ? -20.707 3.649 7.756 1.00 96.69 91 ASN A C 1
ATOM 718 O O . ASN A 1 91 ? -21.342 4.601 7.298 1.00 96.69 91 ASN A O 1
ATOM 722 N N . GLN A 1 92 ? -19.647 3.153 7.114 1.00 95.88 92 GLN A N 1
ATOM 723 C CA . GLN A 1 92 ? -19.226 3.677 5.816 1.00 95.88 92 GLN A CA 1
ATOM 724 C C . GLN A 1 92 ? -20.263 3.405 4.721 1.00 95.88 92 GLN A C 1
ATOM 726 O O . GLN A 1 92 ? -20.734 2.280 4.550 1.00 95.88 92 GLN A O 1
ATOM 731 N N . ILE A 1 93 ? -20.572 4.441 3.935 1.00 91.19 93 ILE A N 1
ATOM 732 C CA . ILE A 1 93 ? -21.447 4.356 2.762 1.00 91.19 93 ILE A CA 1
ATOM 733 C C . ILE A 1 93 ? -20.709 4.962 1.552 1.00 91.19 93 ILE A C 1
ATOM 735 O O . ILE A 1 93 ? -20.425 6.160 1.559 1.00 91.19 93 ILE A O 1
ATOM 739 N N . PRO A 1 94 ? -20.406 4.174 0.502 1.00 90.94 94 PRO A N 1
ATOM 740 C CA . PRO A 1 94 ? -20.568 2.719 0.436 1.00 90.94 94 PRO A CA 1
ATOM 741 C C . PRO A 1 94 ? -19.680 1.997 1.462 1.00 90.94 94 PRO A C 1
ATOM 743 O O . PRO A 1 94 ? -18.723 2.575 1.978 1.00 90.94 94 PRO A O 1
ATOM 746 N N . ALA A 1 95 ? -19.996 0.730 1.739 1.00 92.88 95 ALA A N 1
ATOM 747 C CA . ALA A 1 95 ? -19.189 -0.101 2.626 1.00 92.88 95 ALA A CA 1
ATOM 748 C C . ALA A 1 95 ? -17.743 -0.204 2.111 1.00 92.88 95 ALA A C 1
ATOM 750 O O . ALA A 1 95 ? -17.512 -0.357 0.910 1.00 92.88 95 ALA A O 1
ATOM 751 N N . ARG A 1 96 ? -16.775 -0.147 3.033 1.00 95.75 96 ARG A N 1
ATOM 752 C CA . ARG A 1 96 ? -15.328 -0.162 2.752 1.00 95.75 96 ARG A CA 1
ATOM 753 C C . ARG A 1 96 ? -14.646 -1.295 3.533 1.00 95.75 96 ARG A C 1
ATOM 755 O O . ARG A 1 96 ? -14.015 -1.024 4.553 1.00 95.75 96 ARG A O 1
ATOM 762 N N . PRO A 1 97 ? -14.763 -2.562 3.087 1.00 93.38 97 PRO A N 1
ATOM 763 C CA . PRO A 1 97 ? -14.233 -3.720 3.819 1.00 93.38 97 PRO A CA 1
ATOM 764 C C . PRO A 1 97 ? -12.730 -3.637 4.111 1.00 93.38 97 PRO A C 1
ATOM 766 O O . PRO A 1 97 ? -12.265 -4.157 5.121 1.00 93.38 97 PRO A O 1
ATOM 769 N N . TRP A 1 98 ? -11.981 -2.933 3.262 1.00 96.44 98 TRP A N 1
ATOM 770 C CA . TRP A 1 98 ? -10.545 -2.730 3.425 1.00 96.44 98 TRP A CA 1
ATOM 771 C C . TRP A 1 98 ? -10.173 -2.016 4.729 1.00 96.44 98 TRP A C 1
ATOM 773 O O . TRP A 1 98 ? -9.124 -2.305 5.295 1.00 96.44 98 TRP A O 1
ATOM 783 N N . LEU A 1 99 ? -11.030 -1.130 5.251 1.00 96.50 99 LEU A N 1
ATOM 784 C CA . LEU A 1 99 ? -10.785 -0.487 6.545 1.00 96.50 99 LEU A CA 1
ATOM 785 C C . LEU A 1 99 ? -10.793 -1.518 7.680 1.00 96.50 99 LEU A C 1
ATOM 787 O O . LEU A 1 99 ? -9.958 -1.445 8.576 1.00 96.50 99 LEU A O 1
ATOM 791 N N . GLN A 1 100 ? -11.701 -2.498 7.626 1.00 96.00 100 GLN A N 1
ATOM 792 C CA . GLN A 1 100 ? -11.733 -3.576 8.613 1.00 96.00 100 GLN A CA 1
ATOM 793 C C . GLN A 1 100 ? -10.477 -4.447 8.506 1.00 96.00 100 GLN A C 1
ATOM 795 O O . GLN A 1 100 ? -9.874 -4.755 9.523 1.00 96.00 100 GLN A O 1
ATOM 800 N N . GLN A 1 101 ? -10.022 -4.760 7.290 1.00 95.69 101 GLN A N 1
ATOM 801 C CA . GLN A 1 101 ? -8.786 -5.527 7.078 1.00 95.69 101 GLN A CA 1
ATOM 802 C C . GLN A 1 101 ? -7.543 -4.807 7.624 1.00 95.69 101 GLN A C 1
ATOM 804 O O . GLN A 1 101 ? -6.648 -5.450 8.168 1.00 95.69 101 GLN A O 1
ATOM 809 N N . VAL A 1 102 ? -7.492 -3.474 7.521 1.00 93.62 102 VAL A N 1
ATOM 810 C CA . VAL A 1 102 ? -6.434 -2.664 8.146 1.00 93.62 102 VAL A CA 1
ATOM 811 C C . VAL A 1 102 ? -6.541 -2.707 9.672 1.00 93.62 102 VAL A C 1
ATOM 813 O O . VAL A 1 102 ? -5.524 -2.881 10.339 1.00 93.62 102 VAL A O 1
ATOM 816 N N . LEU A 1 103 ? -7.749 -2.592 10.236 1.00 92.75 103 LEU A N 1
ATOM 817 C CA . LEU A 1 103 ? -7.961 -2.704 11.683 1.00 92.75 103 LEU A CA 1
ATOM 818 C C . LEU A 1 103 ? -7.551 -4.086 12.217 1.00 92.75 103 LEU A C 1
ATOM 820 O O . LEU A 1 103 ? -6.894 -4.170 13.252 1.00 92.75 103 LEU A O 1
ATOM 824 N N . ASP A 1 104 ? -7.892 -5.155 11.504 1.00 92.81 104 ASP A N 1
ATOM 825 C CA . ASP A 1 104 ? -7.513 -6.522 11.866 1.00 92.81 104 ASP A CA 1
ATOM 826 C C . ASP A 1 104 ? -5.985 -6.684 11.833 1.00 92.81 104 ASP A C 1
ATOM 828 O O . ASP A 1 104 ? -5.391 -7.139 12.808 1.00 92.81 104 ASP A O 1
ATOM 832 N N . TYR A 1 105 ? -5.330 -6.191 10.774 1.00 90.88 105 TYR A N 1
ATOM 833 C CA . TYR A 1 105 ? -3.868 -6.180 10.665 1.00 90.88 105 TYR A CA 1
ATOM 834 C C . TYR A 1 105 ? -3.194 -5.417 11.817 1.00 90.88 105 TYR A C 1
ATOM 836 O O . TYR A 1 105 ? -2.201 -5.879 12.378 1.00 90.88 105 TYR A O 1
ATOM 844 N N . VAL A 1 106 ? -3.742 -4.262 12.203 1.00 87.69 106 VAL A N 1
ATOM 845 C CA . VAL A 1 106 ? -3.281 -3.480 13.361 1.00 87.69 106 VAL A CA 1
ATOM 846 C C . VAL A 1 106 ? -3.348 -4.297 14.653 1.00 87.69 106 VAL A C 1
ATOM 848 O O . VAL A 1 106 ? -2.379 -4.320 15.417 1.00 87.69 106 VAL A O 1
ATOM 851 N N . ASN A 1 107 ? -4.472 -4.971 14.894 1.00 88.69 107 ASN A N 1
ATOM 852 C CA . ASN A 1 107 ? -4.668 -5.787 16.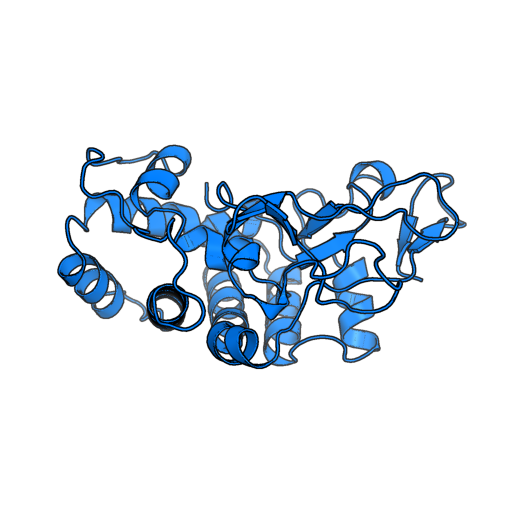090 1.00 88.69 107 ASN A CA 1
ATOM 853 C C . ASN A 1 107 ? -3.707 -6.987 16.113 1.00 88.69 107 ASN A C 1
ATOM 855 O O . ASN A 1 107 ? -3.149 -7.318 17.160 1.00 88.69 107 ASN A O 1
ATOM 859 N N . ASP A 1 108 ? -3.447 -7.600 14.958 1.00 88.81 108 ASP A N 1
ATOM 860 C CA . ASP A 1 108 ? -2.510 -8.719 14.848 1.00 88.81 108 ASP A CA 1
ATOM 861 C C . ASP A 1 108 ? -1.049 -8.283 15.059 1.00 88.81 108 ASP A C 1
ATOM 863 O O . ASP A 1 108 ? -0.273 -9.004 15.688 1.00 88.81 108 ASP A O 1
ATOM 867 N N . LEU A 1 109 ? -0.663 -7.076 14.620 1.00 85.69 109 LEU A N 1
ATOM 868 C CA . LEU A 1 109 ? 0.657 -6.502 14.924 1.00 85.69 109 LEU A CA 1
ATOM 869 C C . LEU A 1 109 ? 0.868 -6.268 16.432 1.00 85.69 109 LEU A C 1
ATOM 871 O O . LEU A 1 109 ? 2.000 -6.346 16.921 1.00 85.69 109 LEU A O 1
ATOM 875 N N . GLN A 1 110 ? -0.204 -5.971 17.170 1.00 83.31 110 GLN A N 1
ATOM 876 C CA . GLN A 1 110 ? -0.189 -5.791 18.626 1.00 83.31 110 GLN A CA 1
ATOM 877 C C . GLN A 1 110 ? -0.102 -7.111 19.397 1.00 83.31 110 GLN A C 1
ATOM 879 O O . GLN A 1 110 ? 0.381 -7.133 20.534 1.00 83.31 110 GLN A O 1
ATOM 884 N N . ALA A 1 111 ? -0.560 -8.212 18.806 1.00 84.00 111 ALA A N 1
ATOM 885 C CA . ALA A 1 111 ? -0.590 -9.508 19.461 1.00 84.00 111 ALA A CA 1
ATOM 886 C C . ALA A 1 111 ? 0.797 -10.191 19.465 1.00 84.00 111 ALA A C 1
ATOM 888 O O . ALA A 1 111 ? 1.619 -9.994 18.560 1.00 84.00 111 ALA A O 1
ATOM 889 N N . PRO A 1 112 ? 1.097 -11.037 20.470 1.00 79.31 112 PRO A N 1
ATOM 890 C CA . PRO A 1 112 ? 2.222 -11.963 20.386 1.00 79.31 112 PRO A CA 1
ATOM 891 C C . PRO A 1 112 ? 2.114 -12.856 19.133 1.00 79.31 112 PRO A C 1
ATOM 893 O O . PRO A 1 112 ? 1.014 -13.304 18.812 1.00 79.31 112 PRO A O 1
ATOM 896 N N . PRO A 1 113 ? 3.231 -13.173 18.448 1.00 74.81 113 PRO A N 1
ATOM 897 C CA . PRO A 1 113 ? 4.620 -12.918 18.838 1.00 74.81 113 PRO A CA 1
ATOM 898 C C . PRO A 1 113 ? 5.199 -11.580 18.337 1.00 74.81 113 PRO A C 1
ATOM 900 O O . PRO A 1 113 ? 6.369 -11.311 18.604 1.00 74.81 113 PRO A O 1
ATOM 903 N N . ILE A 1 114 ? 4.436 -10.766 17.597 1.00 79.00 114 ILE A N 1
ATOM 904 C CA . ILE A 1 114 ? 4.938 -9.511 17.013 1.00 79.00 114 ILE A CA 1
ATOM 905 C C . ILE A 1 114 ? 5.042 -8.425 18.086 1.00 79.00 114 ILE A C 1
ATOM 907 O O . ILE A 1 114 ? 6.113 -7.835 18.236 1.00 79.00 114 ILE A O 1
ATOM 911 N N . ALA A 1 115 ? 3.953 -8.210 18.836 1.00 78.25 115 ALA A N 1
ATOM 912 C CA . ALA A 1 115 ? 3.858 -7.294 19.975 1.00 78.25 115 ALA A CA 1
ATOM 913 C C . ALA A 1 115 ? 4.491 -5.911 19.716 1.00 78.25 115 ALA A C 1
ATOM 915 O O . ALA A 1 115 ? 5.317 -5.433 20.498 1.00 78.25 115 ALA A O 1
ATOM 916 N N . ALA A 1 116 ? 4.139 -5.276 18.594 1.00 78.56 116 ALA A N 1
ATOM 917 C CA . ALA A 1 116 ? 4.743 -4.019 18.169 1.00 78.56 116 ALA A CA 1
ATOM 918 C C . ALA A 1 116 ? 4.413 -2.863 19.158 1.00 78.56 116 ALA A C 1
ATOM 920 O O . ALA A 1 116 ? 3.247 -2.514 19.318 1.00 78.56 116 ALA A O 1
ATOM 921 N N . PRO A 1 117 ? 5.403 -2.235 19.826 1.00 63.56 117 PRO A N 1
ATOM 922 C CA . PRO A 1 117 ? 5.216 -1.267 20.914 1.00 63.56 117 PRO A CA 1
ATOM 923 C C . PRO A 1 117 ? 4.734 0.135 20.502 1.00 63.56 117 PRO A C 1
ATOM 925 O O . PRO A 1 117 ? 4.298 0.885 21.370 1.00 63.56 117 PRO A O 1
ATOM 928 N N . GLU A 1 118 ? 4.821 0.527 19.226 1.00 61.22 118 GLU A N 1
ATOM 929 C CA . GLU A 1 118 ? 4.390 1.866 18.756 1.00 61.22 118 GLU A CA 1
ATOM 930 C C . GLU A 1 118 ? 2.923 1.918 18.304 1.00 61.22 118 GLU A C 1
ATOM 932 O O . GLU A 1 118 ? 2.435 2.933 17.821 1.00 61.22 118 GLU A O 1
ATOM 937 N N . THR A 1 119 ? 2.185 0.833 18.502 1.00 54.75 119 THR A N 1
ATOM 938 C CA . THR A 1 119 ? 0.899 0.583 17.850 1.00 54.75 119 THR A CA 1
ATOM 939 C C . THR A 1 119 ? -0.310 1.099 18.612 1.00 54.75 119 THR A C 1
ATOM 941 O O . THR A 1 119 ? -1.417 0.652 18.336 1.00 54.75 119 THR A O 1
ATOM 944 N N . ASN A 1 120 ? -0.190 2.087 19.501 1.00 58.81 120 ASN A N 1
ATOM 945 C CA . ASN A 1 120 ? -1.374 2.903 19.786 1.00 58.81 120 ASN A CA 1
ATOM 946 C C . ASN A 1 120 ? -1.651 3.743 18.528 1.00 58.81 120 ASN A C 1
ATOM 948 O O . ASN A 1 120 ? -1.421 4.948 18.514 1.00 58.81 120 ASN A O 1
ATOM 952 N N . PHE A 1 121 ? -2.138 3.078 17.469 1.00 65.56 121 PHE A N 1
ATOM 953 C CA . PHE A 1 121 ? -2.495 3.631 16.166 1.00 65.56 121 PHE A CA 1
ATOM 954 C C . PHE A 1 121 ? -3.581 4.695 16.305 1.00 65.56 121 PHE A C 1
ATOM 956 O O . PHE A 1 121 ? -3.959 5.306 15.334 1.00 65.56 121 PHE A O 1
ATOM 963 N N . PHE A 1 122 ? -4.092 4.964 17.499 1.00 76.06 122 PHE A N 1
ATOM 964 C CA . PHE A 1 122 ? -4.837 6.174 17.765 1.00 76.06 122 PHE A CA 1
ATOM 965 C C . PHE A 1 122 ? -4.235 6.871 18.972 1.00 76.06 122 PHE A C 1
ATOM 967 O O . PHE A 1 122 ? -4.200 6.334 20.083 1.00 76.06 122 PHE A O 1
ATOM 974 N N . ASN A 1 123 ? -3.786 8.101 18.756 1.00 76.62 123 ASN A N 1
ATOM 975 C CA . ASN A 1 123 ? -3.335 8.963 19.829 1.00 76.62 123 ASN A CA 1
ATOM 976 C C . ASN A 1 123 ? -4.529 9.750 20.375 1.00 76.62 123 ASN A C 1
ATOM 978 O O . ASN A 1 123 ? -4.745 10.915 20.036 1.00 76.62 123 ASN A O 1
ATOM 982 N N . TRP A 1 124 ? -5.303 9.099 21.245 1.00 75.81 124 TRP A N 1
ATOM 983 C CA . TRP A 1 124 ? -6.508 9.669 21.860 1.00 75.81 124 TRP A CA 1
ATOM 984 C C . TRP A 1 124 ? -6.250 10.949 22.667 1.00 75.81 124 TRP A C 1
ATOM 986 O O . TRP A 1 124 ? -7.160 11.749 22.855 1.00 75.81 124 TRP A O 1
ATOM 996 N N . GLY A 1 125 ? -5.012 11.160 23.132 1.00 73.94 125 GLY A N 1
ATOM 997 C CA . GLY A 1 125 ? -4.601 12.377 23.836 1.00 73.94 125 GLY A CA 1
ATOM 998 C C . GLY A 1 125 ? -4.338 13.572 22.914 1.00 73.94 125 GLY A C 1
ATOM 999 O O . GLY A 1 125 ? -4.170 14.690 23.399 1.00 73.94 125 GLY A O 1
ATOM 1000 N N . THR A 1 126 ? -4.300 13.363 21.594 1.00 78.44 126 THR A N 1
ATOM 1001 C CA . THR A 1 126 ? -4.156 14.446 20.614 1.00 78.44 126 THR A CA 1
ATOM 1002 C C . THR A 1 126 ? -5.523 15.086 20.344 1.00 78.44 126 THR A C 1
ATOM 1004 O O . THR A 1 126 ? -6.477 14.355 20.056 1.00 78.44 126 THR A O 1
ATOM 1007 N N . PRO A 1 127 ? -5.647 16.430 20.404 1.00 82.75 127 PRO A N 1
ATOM 1008 C CA . PRO A 1 127 ? -6.889 17.133 20.082 1.00 82.75 127 PRO A CA 1
ATO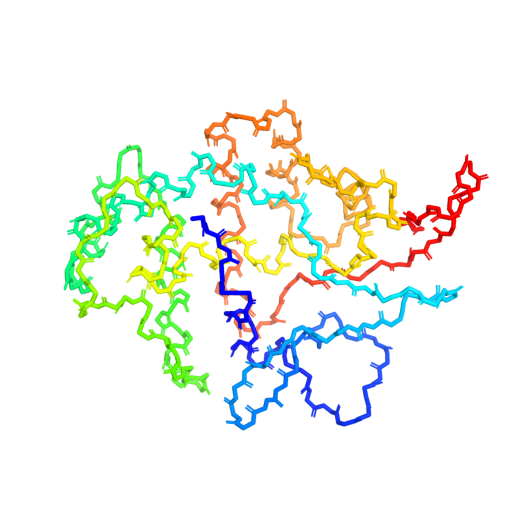M 1009 C C . PRO A 1 127 ? -7.417 16.799 18.689 1.00 82.75 127 PRO A C 1
ATOM 1011 O O . PRO A 1 127 ? -6.648 16.441 17.798 1.00 82.75 127 PRO A O 1
ATOM 1014 N N . VAL A 1 128 ? -8.724 16.978 18.488 1.00 84.12 128 VAL A N 1
ATOM 1015 C CA . VAL A 1 128 ? -9.344 16.791 17.174 1.00 84.12 128 VAL A CA 1
ATOM 1016 C C . VAL A 1 128 ? -8.667 17.656 16.121 1.00 84.12 128 VAL A C 1
ATOM 1018 O O . VAL A 1 128 ? -8.497 18.861 16.301 1.00 84.12 128 VAL A O 1
ATOM 1021 N N . ILE A 1 129 ? -8.296 17.023 15.011 1.00 80.50 129 ILE A N 1
ATOM 1022 C CA . ILE A 1 129 ? -7.706 17.689 13.858 1.00 80.50 129 ILE A CA 1
ATOM 1023 C C . ILE A 1 129 ? -8.710 17.616 12.721 1.00 80.50 129 ILE A C 1
ATOM 1025 O O . ILE A 1 129 ? -8.951 16.539 12.175 1.00 80.50 129 ILE A O 1
ATOM 1029 N N . ALA A 1 130 ? -9.262 18.782 12.398 1.00 78.88 130 ALA A N 1
ATOM 1030 C CA . ALA A 1 130 ? -10.170 19.006 11.285 1.00 78.88 130 ALA A CA 1
ATOM 1031 C C . ALA A 1 130 ? -9.426 19.664 10.117 1.00 78.88 130 ALA A C 1
ATOM 1033 O O . ALA A 1 130 ? -8.506 20.459 10.329 1.00 78.88 130 ALA A O 1
ATOM 1034 N N . ASN A 1 131 ? -9.834 19.358 8.883 1.00 80.75 131 ASN A N 1
ATOM 1035 C CA . ASN A 1 131 ? -9.337 19.989 7.646 1.00 80.75 131 ASN A CA 1
ATOM 1036 C C . ASN A 1 131 ? -7.806 19.970 7.440 1.00 80.75 131 ASN A C 1
ATOM 1038 O O . ASN A 1 131 ? -7.271 20.758 6.660 1.00 80.75 131 ASN A O 1
ATOM 1042 N N . ASN A 1 132 ? -7.078 19.089 8.128 1.00 85.31 132 ASN A N 1
ATOM 1043 C CA . ASN A 1 132 ? -5.634 18.954 7.976 1.00 85.31 132 ASN A CA 1
ATOM 1044 C C . ASN A 1 132 ? -5.246 17.479 8.015 1.00 85.31 132 ASN A C 1
ATOM 1046 O O . ASN A 1 132 ? -5.003 16.915 9.080 1.00 85.31 132 ASN A O 1
ATOM 1050 N N . ALA A 1 133 ? -5.147 16.869 6.836 1.00 81.56 133 ALA A N 1
ATOM 1051 C CA . ALA A 1 133 ? -4.785 15.466 6.728 1.00 81.56 133 ALA A CA 1
ATOM 1052 C C . ALA A 1 133 ? -3.375 15.187 7.277 1.00 81.56 133 ALA A C 1
ATOM 1054 O O . ALA A 1 133 ? -3.124 14.126 7.824 1.00 81.56 133 ALA A O 1
ATOM 1055 N N . ALA A 1 134 ? -2.396 16.085 7.100 1.00 77.12 134 ALA A N 1
ATOM 1056 C CA . ALA A 1 134 ? -1.018 15.831 7.561 1.00 77.12 134 ALA A CA 1
ATOM 1057 C C . ALA A 1 134 ? -0.965 15.584 9.069 1.00 77.12 134 ALA A C 1
ATOM 1059 O O . ALA A 1 134 ? -0.325 14.640 9.520 1.00 77.12 134 ALA A O 1
ATOM 1060 N N . ASN A 1 135 ? -1.714 16.384 9.822 1.00 81.31 135 ASN A N 1
ATOM 1061 C CA . ASN A 1 135 ? -1.802 16.237 11.263 1.00 81.31 135 ASN A CA 1
ATOM 1062 C C . ASN A 1 135 ? -2.814 15.143 11.658 1.00 81.31 135 ASN A C 1
ATOM 1064 O O . ASN A 1 135 ? -2.599 14.455 12.656 1.00 81.31 135 ASN A O 1
ATOM 1068 N N . ALA A 1 136 ? -3.894 14.955 10.888 1.00 86.31 136 ALA A N 1
ATOM 1069 C CA . ALA A 1 136 ? -4.898 13.928 11.168 1.00 86.31 136 ALA A CA 1
ATOM 1070 C C . ALA A 1 136 ? -4.281 12.524 11.164 1.00 86.31 136 ALA A C 1
ATOM 1072 O O . ALA A 1 136 ? -4.588 11.758 12.072 1.00 86.31 136 ALA A O 1
ATOM 1073 N N . GLU A 1 137 ? -3.354 12.231 10.240 1.00 84.75 137 GLU A N 1
ATOM 1074 C CA . GLU A 1 137 ? -2.650 10.938 10.172 1.00 84.75 137 GLU A CA 1
ATOM 1075 C C . GLU A 1 137 ? -1.924 10.614 11.477 1.00 84.75 137 GLU A C 1
ATOM 1077 O O . GLU A 1 137 ? -2.002 9.496 11.976 1.00 84.75 137 GLU A O 1
ATOM 1082 N N . THR A 1 138 ? -1.256 11.609 12.066 1.00 80.38 138 THR A N 1
ATOM 1083 C CA . THR A 1 138 ? -0.558 11.459 13.348 1.00 80.38 138 THR A CA 1
ATOM 1084 C C . THR A 1 138 ? -1.529 11.115 14.476 1.00 80.38 138 THR A C 1
ATOM 1086 O O . THR A 1 138 ? -1.200 10.331 15.366 1.00 80.38 138 THR A O 1
ATOM 1089 N N . ARG A 1 139 ? -2.743 11.678 14.455 1.00 84.12 139 ARG A N 1
ATOM 1090 C CA . ARG A 1 139 ? -3.772 11.386 15.461 1.00 84.12 139 ARG A CA 1
ATOM 1091 C C . ARG A 1 139 ? -4.405 10.013 15.271 1.00 84.12 139 ARG A C 1
ATOM 1093 O O . ARG A 1 139 ? -4.606 9.318 16.264 1.00 84.12 139 ARG A O 1
ATOM 1100 N N . VAL A 1 140 ? -4.650 9.605 14.027 1.00 85.75 140 VAL A N 1
ATOM 1101 C CA . VAL A 1 140 ? -5.039 8.227 13.673 1.00 85.75 140 VAL A CA 1
ATOM 1102 C C . VAL A 1 140 ? -3.818 7.314 13.508 1.00 85.75 140 VAL A C 1
ATOM 1104 O O . VAL A 1 140 ? -3.892 6.301 12.817 1.00 85.75 140 VAL A O 1
ATOM 1107 N N . GLY A 1 141 ? -2.695 7.695 14.139 1.00 77.56 141 GLY A N 1
ATOM 1108 C CA . GLY A 1 141 ? -1.510 6.888 14.433 1.00 77.56 141 GLY A CA 1
ATOM 1109 C C . GLY A 1 141 ? -0.968 6.043 13.290 1.00 77.56 141 GLY A C 1
ATOM 1110 O O . GLY A 1 141 ? -0.455 4.959 13.541 1.00 77.56 141 GLY A O 1
ATOM 1111 N N . GLY A 1 142 ? -1.060 6.525 12.051 1.00 82.62 142 GLY A N 1
ATOM 1112 C CA . GLY A 1 142 ? -0.533 5.807 10.892 1.00 82.62 142 GLY A CA 1
ATOM 1113 C C . GLY A 1 142 ? -1.468 4.741 10.304 1.00 82.62 142 GLY A C 1
ATOM 1114 O O . GLY A 1 142 ? -1.028 3.936 9.483 1.00 82.62 142 GLY A O 1
ATOM 1115 N N . PHE A 1 143 ? -2.745 4.703 10.707 1.00 88.75 143 PHE A N 1
ATOM 1116 C CA . PHE A 1 143 ? -3.729 3.727 10.223 1.00 88.75 143 PHE A CA 1
ATOM 1117 C C . PHE A 1 143 ? -3.807 3.688 8.688 1.00 88.75 143 PHE A C 1
ATOM 1119 O O . PHE A 1 143 ? -3.761 2.616 8.089 1.00 88.75 143 PHE A O 1
ATOM 1126 N N . PHE A 1 144 ? -3.865 4.845 8.021 1.00 91.31 144 PHE A N 1
ATOM 1127 C CA . PHE A 1 144 ? -3.948 4.893 6.557 1.00 91.31 144 PHE A CA 1
ATOM 1128 C C . PHE A 1 144 ? -2.587 4.672 5.894 1.00 91.31 144 PHE A C 1
ATOM 1130 O O . PHE A 1 144 ? -2.522 4.127 4.790 1.00 91.31 144 PHE A O 1
ATOM 1137 N N . SER A 1 145 ? -1.495 4.997 6.589 1.00 89.19 145 SER A N 1
ATOM 1138 C CA . SER A 1 145 ? -0.126 4.716 6.149 1.00 89.19 145 SER A CA 1
ATOM 1139 C C . SER A 1 145 ? 0.144 3.221 5.936 1.00 89.19 145 SER A C 1
ATOM 1141 O O . SER A 1 145 ? 1.008 2.884 5.129 1.00 89.19 145 SER A O 1
ATOM 1143 N N . ILE A 1 146 ? -0.625 2.318 6.564 1.00 90.62 146 ILE A N 1
ATOM 1144 C CA . ILE A 1 146 ? -0.581 0.871 6.274 1.00 90.62 146 ILE A CA 1
ATOM 1145 C C . ILE A 1 146 ? -0.871 0.600 4.799 1.00 90.62 146 ILE A C 1
ATOM 1147 O O . ILE A 1 146 ? -0.180 -0.209 4.182 1.00 90.62 146 ILE A O 1
ATOM 1151 N N . MET A 1 147 ? -1.853 1.293 4.220 1.00 93.12 147 MET A N 1
ATOM 1152 C CA . MET A 1 147 ? -2.195 1.139 2.808 1.00 93.12 147 MET A CA 1
ATOM 1153 C C . MET A 1 147 ? -1.206 1.852 1.897 1.00 93.12 147 MET A C 1
ATOM 1155 O O . MET A 1 147 ? -0.819 1.291 0.874 1.00 93.12 147 MET A O 1
ATOM 1159 N N . THR A 1 148 ? -0.756 3.046 2.285 1.00 91.19 148 THR A N 1
ATOM 1160 C CA . THR A 1 148 ? 0.244 3.813 1.532 1.00 91.19 148 THR A CA 1
ATOM 1161 C C . THR A 1 148 ? 1.533 3.019 1.350 1.00 91.19 148 THR A C 1
ATOM 1163 O O . THR A 1 148 ? 2.019 2.870 0.230 1.00 91.19 148 THR A O 1
ATOM 1166 N N . TRP A 1 149 ? 2.028 2.433 2.441 1.00 89.12 149 TRP A N 1
ATOM 1167 C CA . TRP A 1 149 ? 3.276 1.675 2.476 1.00 89.12 149 TRP A CA 1
ATOM 1168 C C . TRP A 1 149 ? 3.095 0.167 2.313 1.00 89.12 149 TRP A C 1
ATOM 1170 O O . TRP A 1 149 ? 4.046 -0.577 2.544 1.00 89.12 149 TRP A O 1
ATOM 1180 N N . ASN A 1 150 ? 1.896 -0.296 1.943 1.00 91.25 150 ASN A N 1
ATOM 1181 C CA . ASN A 1 150 ? 1.597 -1.720 1.821 1.00 91.25 150 ASN A CA 1
ATOM 1182 C C . ASN A 1 150 ? 2.656 -2.405 0.933 1.00 91.25 150 ASN A C 1
ATOM 1184 O O . ASN A 1 150 ? 2.817 -1.983 -0.211 1.00 91.25 150 ASN A O 1
ATOM 1188 N N . PRO A 1 151 ? 3.358 -3.449 1.408 1.00 89.06 151 PRO A N 1
ATOM 1189 C CA . PRO A 1 151 ? 4.455 -4.096 0.695 1.00 89.06 151 PRO A CA 1
ATOM 1190 C C . PRO A 1 151 ? 4.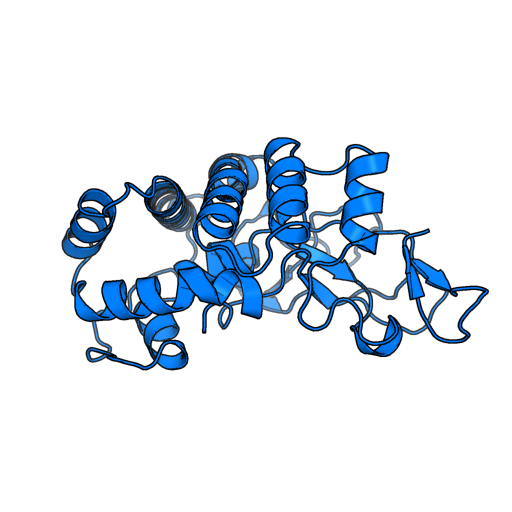155 -4.459 -0.761 1.00 89.06 151 PRO A C 1
ATOM 1192 O O . PRO A 1 151 ? 5.041 -4.358 -1.606 1.00 89.06 151 PRO A O 1
ATOM 1195 N N . VAL A 1 152 ? 2.913 -4.836 -1.091 1.00 91.19 152 VAL A N 1
ATOM 1196 C CA . VAL A 1 152 ? 2.515 -5.170 -2.475 1.00 91.19 152 VAL A CA 1
ATOM 1197 C C . VAL A 1 152 ? 2.370 -3.948 -3.394 1.00 91.19 152 VAL A C 1
ATOM 1199 O O . VAL A 1 152 ? 2.261 -4.117 -4.604 1.00 91.19 152 VAL A O 1
ATOM 1202 N N . ASN A 1 153 ? 2.392 -2.734 -2.840 1.00 92.56 153 ASN A N 1
ATOM 1203 C CA . ASN A 1 153 ? 2.470 -1.453 -3.549 1.00 92.56 153 ASN A CA 1
ATOM 1204 C C . ASN A 1 153 ? 3.893 -0.858 -3.543 1.00 92.56 153 ASN A C 1
ATOM 1206 O O . ASN A 1 153 ? 4.111 0.207 -4.122 1.00 92.56 153 ASN A O 1
ATOM 1210 N N . ILE A 1 154 ? 4.857 -1.502 -2.877 1.00 89.69 154 ILE A N 1
ATOM 1211 C CA . ILE A 1 154 ? 6.219 -0.989 -2.723 1.00 89.69 154 ILE A CA 1
ATOM 1212 C C . ILE A 1 154 ? 7.207 -1.836 -3.516 1.00 89.69 154 ILE A C 1
ATOM 1214 O O . ILE A 1 154 ? 7.155 -3.067 -3.536 1.00 89.69 154 ILE A O 1
ATOM 1218 N N . CYS A 1 155 ? 8.161 -1.159 -4.138 1.00 88.31 155 CYS A N 1
ATOM 1219 C CA . CYS A 1 155 ? 9.294 -1.775 -4.795 1.00 88.31 155 CYS A CA 1
ATOM 1220 C C . CYS A 1 155 ? 10.618 -1.129 -4.384 1.00 88.31 155 CYS A C 1
ATOM 1222 O O . CYS A 1 155 ? 10.663 -0.006 -3.884 1.00 88.31 155 CYS A O 1
ATOM 1224 N N . ARG A 1 156 ? 11.705 -1.862 -4.612 1.00 87.75 156 ARG A N 1
ATOM 1225 C CA . ARG A 1 156 ? 13.079 -1.382 -4.524 1.00 87.75 156 ARG A CA 1
ATOM 1226 C C . ARG A 1 156 ? 13.449 -0.733 -5.848 1.00 87.75 156 ARG A C 1
ATOM 1228 O O . ARG A 1 156 ? 13.784 -1.426 -6.813 1.00 87.75 156 ARG A O 1
ATOM 1235 N N . ALA A 1 157 ? 13.371 0.589 -5.890 1.00 86.75 157 ALA A N 1
ATOM 1236 C CA . ALA A 1 157 ? 13.689 1.371 -7.076 1.00 86.75 157 ALA A CA 1
ATOM 1237 C C . ALA A 1 157 ? 14.813 2.369 -6.798 1.00 86.75 157 ALA A C 1
ATOM 1239 O O . ALA A 1 157 ? 14.932 2.812 -5.664 1.00 86.75 157 ALA A O 1
ATOM 1240 N N . PRO A 1 158 ? 15.648 2.738 -7.785 1.00 87.75 158 PRO A N 1
ATOM 1241 C CA . PRO A 1 158 ? 16.437 3.966 -7.727 1.00 87.75 158 PRO A CA 1
ATOM 1242 C C . PRO A 1 158 ? 15.527 5.175 -7.500 1.00 87.75 158 PRO A C 1
ATOM 1244 O O . PRO A 1 158 ? 14.367 5.134 -7.916 1.00 87.75 158 PRO A O 1
ATOM 1247 N N . VAL A 1 159 ? 16.044 6.265 -6.918 1.00 85.25 159 VAL A N 1
ATOM 1248 C CA . VAL A 1 159 ? 15.210 7.465 -6.735 1.00 85.25 159 VAL A CA 1
ATOM 1249 C C . VAL A 1 159 ? 14.727 8.003 -8.071 1.00 85.25 159 VAL A C 1
ATOM 1251 O O . VAL A 1 159 ? 15.440 7.908 -9.072 1.00 85.25 159 VAL A O 1
ATOM 1254 N N . ASP A 1 160 ? 13.536 8.603 -8.084 1.00 83.56 160 ASP A N 1
ATOM 1255 C CA . ASP A 1 160 ? 12.875 9.103 -9.293 1.00 83.56 160 ASP A CA 1
ATOM 1256 C C . ASP A 1 160 ? 13.828 9.890 -10.204 1.00 83.56 160 ASP A C 1
ATOM 1258 O O . ASP A 1 160 ? 13.845 9.686 -11.417 1.00 83.56 160 ASP A O 1
ATOM 1262 N N . ALA A 1 161 ? 14.702 10.729 -9.636 1.00 84.94 161 ALA A N 1
ATOM 1263 C CA . ALA A 1 161 ? 15.695 11.500 -10.387 1.00 84.94 161 ALA A CA 1
ATOM 1264 C C . ALA A 1 161 ? 16.655 10.629 -11.228 1.00 84.94 161 ALA A C 1
ATOM 1266 O O . ALA A 1 161 ? 17.025 11.017 -12.334 1.00 84.94 161 ALA A O 1
ATOM 1267 N N . GLN A 1 162 ? 17.026 9.436 -10.752 1.00 87.44 162 GLN A N 1
ATOM 1268 C CA . GLN A 1 162 ? 17.843 8.458 -11.493 1.00 87.44 162 GLN A CA 1
ATOM 1269 C C . GLN A 1 162 ? 17.022 7.595 -12.454 1.00 87.44 162 GLN A C 1
ATOM 1271 O O . GLN A 1 162 ? 17.569 6.775 -13.187 1.00 87.44 162 GLN A O 1
ATOM 1276 N N . ARG A 1 163 ? 15.707 7.793 -12.477 1.00 88.06 163 ARG A N 1
ATOM 1277 C CA . ARG A 1 163 ? 14.760 7.125 -13.367 1.00 88.06 163 ARG A CA 1
ATOM 1278 C C . ARG A 1 163 ? 14.135 8.090 -14.367 1.00 88.06 163 ARG A C 1
ATOM 1280 O O . ARG A 1 163 ? 13.180 7.727 -15.033 1.00 88.06 163 ARG A O 1
ATOM 1287 N N . GLY A 1 164 ? 14.663 9.311 -14.499 1.00 84.00 164 GLY A N 1
ATOM 1288 C CA . GLY A 1 164 ? 14.094 10.340 -15.377 1.00 84.00 164 GLY A CA 1
ATOM 1289 C C . GLY A 1 164 ? 12.835 11.002 -14.806 1.00 84.00 164 GLY A C 1
ATOM 1290 O O . GLY A 1 164 ? 11.966 11.414 -15.567 1.00 84.00 164 GLY A O 1
ATOM 1291 N N . ASN A 1 165 ? 12.751 11.104 -13.477 1.00 84.25 165 ASN A N 1
ATOM 1292 C CA . ASN A 1 165 ? 11.604 11.559 -12.684 1.00 84.25 165 ASN A CA 1
ATOM 1293 C C . ASN A 1 165 ? 10.369 10.646 -12.782 1.00 84.25 165 ASN A C 1
ATOM 1295 O O . ASN A 1 165 ? 9.239 11.124 -12.682 1.00 84.25 165 ASN A O 1
ATOM 1299 N N . TYR A 1 166 ? 10.589 9.343 -12.984 1.00 81.25 166 TYR A N 1
ATOM 1300 C CA . TYR A 1 166 ? 9.537 8.330 -12.952 1.00 81.25 166 TYR A CA 1
ATOM 1301 C C . TYR A 1 166 ? 9.450 7.647 -11.574 1.00 81.25 166 TYR A C 1
ATOM 1303 O O . TYR A 1 166 ? 10.495 7.333 -11.004 1.00 81.25 166 TYR A O 1
ATOM 1311 N N . PRO A 1 167 ? 8.233 7.336 -11.094 1.00 79.12 167 PRO A N 1
ATOM 1312 C CA . PRO A 1 167 ? 6.962 7.623 -11.756 1.00 79.12 167 PRO A CA 1
ATOM 1313 C C . PRO A 1 167 ? 6.434 9.040 -11.451 1.00 79.12 167 PRO A C 1
ATOM 1315 O O . PRO A 1 167 ? 5.428 9.464 -12.028 1.00 79.12 167 PRO A O 1
ATOM 1318 N N . GLY A 1 168 ? 7.110 9.785 -10.566 1.00 83.75 168 GLY A N 1
ATOM 1319 C CA . GLY A 1 168 ? 6.712 11.122 -10.152 1.00 83.75 168 GLY A CA 1
ATOM 1320 C C . GLY A 1 168 ? 5.334 11.101 -9.494 1.00 83.75 168 GLY A C 1
ATOM 1321 O O . GLY A 1 168 ? 5.146 10.539 -8.422 1.00 83.75 168 GLY A O 1
ATOM 1322 N N . ASN A 1 169 ? 4.352 11.708 -10.164 1.00 86.56 169 ASN A N 1
ATOM 1323 C CA . ASN A 1 169 ? 2.971 11.814 -9.679 1.00 86.56 169 ASN A CA 1
ATOM 1324 C C . ASN A 1 169 ? 2.003 10.823 -10.355 1.00 86.56 169 ASN A C 1
ATOM 1326 O O . ASN A 1 169 ? 0.787 10.963 -10.197 1.00 86.56 169 ASN A O 1
ATOM 1330 N N . ALA A 1 170 ? 2.512 9.871 -11.140 1.00 91.38 170 ALA A N 1
ATOM 1331 C CA . ALA A 1 170 ? 1.728 8.864 -11.855 1.00 91.38 170 ALA A CA 1
ATOM 1332 C C . ALA A 1 170 ? 2.038 7.446 -11.353 1.00 91.38 170 ALA A C 1
ATOM 1334 O O . ALA A 1 170 ? 2.944 7.249 -10.552 1.00 91.38 170 ALA A O 1
ATOM 1335 N N . VAL A 1 171 ? 1.280 6.449 -11.815 1.00 94.31 171 VAL A N 1
ATOM 1336 C CA . VAL A 1 171 ? 1.593 5.037 -11.544 1.00 94.31 171 VAL A CA 1
ATOM 1337 C C . VAL A 1 171 ? 2.896 4.646 -12.245 1.00 94.31 171 VAL A C 1
ATOM 1339 O O . VAL A 1 171 ? 3.139 5.037 -13.389 1.00 94.31 171 VAL A O 1
ATOM 1342 N N . ASP A 1 172 ? 3.710 3.828 -11.583 1.00 92.94 172 ASP A N 1
ATOM 1343 C CA . ASP A 1 172 ? 4.929 3.251 -12.139 1.00 92.94 172 ASP A CA 1
ATOM 1344 C C . ASP A 1 172 ? 4.632 2.159 -13.168 1.00 92.94 172 ASP A C 1
ATOM 1346 O O . ASP A 1 172 ? 4.676 0.959 -12.894 1.00 92.94 172 ASP A O 1
ATOM 1350 N N . VAL A 1 173 ? 4.314 2.591 -14.387 1.00 91.62 173 VAL A N 1
ATOM 1351 C CA . VAL A 1 173 ? 3.974 1.698 -15.501 1.00 91.62 173 VAL A CA 1
ATOM 1352 C C . VAL A 1 173 ? 5.115 0.752 -15.882 1.00 91.62 173 VAL A C 1
ATOM 1354 O O . VAL A 1 173 ? 4.845 -0.340 -16.375 1.00 91.62 173 VAL A O 1
ATOM 1357 N N . GLN A 1 174 ? 6.376 1.131 -15.647 1.00 88.31 174 GLN A N 1
ATOM 1358 C CA . GLN A 1 174 ? 7.530 0.276 -15.948 1.00 88.31 174 GLN A CA 1
ATOM 1359 C C . GLN A 1 174 ? 7.596 -0.895 -14.972 1.00 88.31 174 GLN A C 1
ATOM 1361 O O . GLN A 1 174 ? 7.703 -2.047 -15.390 1.00 88.31 174 GLN A O 1
ATOM 1366 N N . VAL A 1 175 ? 7.474 -0.597 -13.677 1.00 90.44 175 VAL A N 1
ATOM 1367 C CA . VAL A 1 175 ? 7.418 -1.617 -12.630 1.00 90.44 175 VAL A CA 1
ATOM 1368 C C . VAL A 1 175 ? 6.176 -2.489 -12.787 1.00 90.44 175 VAL A C 1
ATOM 1370 O O . VAL A 1 175 ? 6.289 -3.711 -12.758 1.00 90.44 175 VAL A O 1
ATOM 1373 N N . PHE A 1 176 ? 5.007 -1.886 -13.015 1.00 93.25 176 PHE A N 1
ATOM 1374 C CA . PHE A 1 176 ? 3.769 -2.628 -13.248 1.00 93.25 176 PHE A CA 1
ATOM 1375 C C . PHE A 1 176 ? 3.906 -3.613 -14.417 1.00 93.25 176 PHE A C 1
ATOM 1377 O O . PHE A 1 176 ? 3.633 -4.797 -14.242 1.00 93.25 176 PHE A O 1
ATOM 1384 N N . THR A 1 177 ? 4.391 -3.151 -15.575 1.00 91.62 177 THR A N 1
ATOM 1385 C CA . THR A 1 177 ? 4.556 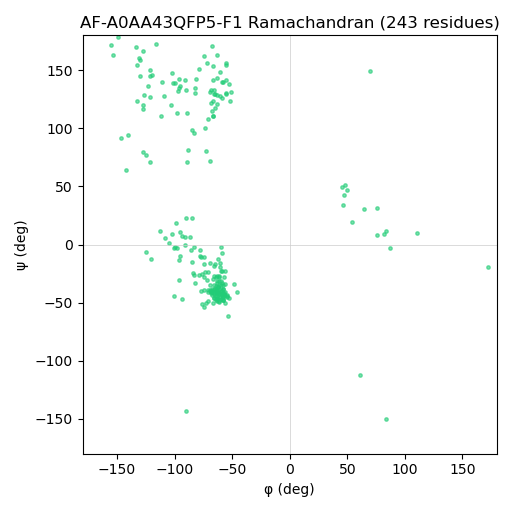-4.005 -16.765 1.00 91.62 177 THR A CA 1
ATOM 1386 C C . THR A 1 177 ? 5.496 -5.174 -16.480 1.00 91.62 177 THR A C 1
ATOM 1388 O O . THR A 1 177 ? 5.229 -6.296 -16.901 1.00 91.62 177 THR A O 1
ATOM 1391 N N . TYR A 1 178 ? 6.582 -4.933 -15.740 1.00 90.81 178 TYR A N 1
ATOM 1392 C CA . TYR A 1 178 ? 7.510 -5.993 -15.358 1.00 90.81 178 TYR A CA 1
ATOM 1393 C C . TYR A 1 178 ? 6.858 -7.020 -14.421 1.00 90.81 178 TYR A C 1
ATOM 1395 O O . TYR A 1 178 ? 7.010 -8.225 -14.627 1.00 90.81 178 TYR A O 1
ATOM 1403 N N . LEU A 1 179 ? 6.128 -6.560 -13.400 1.00 91.31 179 LEU A N 1
ATOM 1404 C CA . LEU A 1 179 ? 5.440 -7.437 -12.450 1.00 91.31 179 LEU A CA 1
ATOM 1405 C C . LEU A 1 179 ? 4.362 -8.288 -13.127 1.00 91.31 179 LEU A C 1
ATOM 1407 O O . LEU A 1 179 ? 4.264 -9.477 -12.825 1.00 91.31 179 LEU A O 1
ATOM 1411 N N . ASP A 1 180 ? 3.597 -7.690 -14.041 1.00 92.38 180 ASP A N 1
ATOM 1412 C CA . ASP A 1 180 ? 2.538 -8.355 -14.803 1.00 92.38 180 ASP A CA 1
ATOM 1413 C C . ASP A 1 180 ? 3.114 -9.406 -15.761 1.00 92.38 180 ASP A C 1
ATOM 1415 O O . ASP A 1 180 ? 2.747 -10.580 -15.701 1.00 92.38 180 ASP A O 1
ATOM 1419 N N . ALA A 1 181 ? 4.119 -9.033 -16.561 1.00 91.25 181 ALA A N 1
ATOM 1420 C CA . ALA A 1 181 ? 4.747 -9.936 -17.526 1.00 91.25 181 ALA A CA 1
ATOM 1421 C C . ALA A 1 181 ? 5.417 -11.163 -16.880 1.00 91.25 181 ALA A C 1
ATOM 1423 O O . ALA A 1 181 ? 5.521 -12.213 -17.514 1.00 91.25 181 ALA A O 1
ATOM 1424 N N . ASN A 1 182 ? 5.872 -11.038 -15.629 1.00 88.81 182 ASN A N 1
ATOM 1425 C CA . ASN A 1 182 ? 6.567 -12.103 -14.905 1.00 88.81 182 ASN A CA 1
ATOM 1426 C C . ASN A 1 182 ? 5.702 -12.783 -13.828 1.00 88.81 182 ASN A C 1
ATOM 1428 O O . ASN A 1 182 ? 6.199 -13.674 -13.139 1.00 88.81 182 ASN A O 1
ATOM 1432 N N . ASN A 1 183 ? 4.431 -12.389 -13.672 1.00 87.12 183 ASN A N 1
ATOM 1433 C CA . ASN A 1 183 ? 3.514 -12.912 -12.652 1.00 87.12 183 ASN A CA 1
ATOM 1434 C C . ASN A 1 183 ? 4.125 -12.898 -11.229 1.00 87.12 183 ASN A C 1
ATOM 1436 O O . ASN A 1 183 ? 4.096 -13.897 -10.507 1.00 87.12 183 ASN A O 1
ATOM 1440 N N . LEU A 1 184 ? 4.737 -11.768 -10.851 1.00 84.19 184 LEU A N 1
ATOM 1441 C CA . LEU A 1 184 ? 5.504 -11.612 -9.602 1.00 84.19 184 LEU A CA 1
ATOM 1442 C C . LEU A 1 184 ? 4.724 -10.949 -8.459 1.00 84.19 184 LEU A C 1
ATOM 1444 O O . LEU A 1 184 ? 5.261 -10.804 -7.362 1.00 84.19 184 LEU A O 1
ATOM 1448 N N . ALA A 1 185 ? 3.485 -10.530 -8.706 1.00 87.69 185 ALA A N 1
ATOM 1449 C CA . ALA A 1 185 ? 2.638 -9.832 -7.746 1.00 87.69 185 ALA A CA 1
ATOM 1450 C C . ALA A 1 185 ? 1.275 -10.518 -7.606 1.00 87.69 185 ALA A C 1
ATOM 1452 O O . ALA A 1 185 ? 0.903 -11.368 -8.415 1.00 87.69 185 ALA A O 1
ATOM 1453 N N . ASP A 1 186 ? 0.523 -10.137 -6.571 1.00 90.38 186 ASP A N 1
ATOM 1454 C CA . ASP A 1 186 ? -0.842 -10.624 -6.386 1.00 90.38 186 ASP A CA 1
ATOM 1455 C C . ASP A 1 186 ? -1.720 -10.255 -7.607 1.00 90.38 186 ASP A C 1
ATOM 1457 O O . ASP A 1 186 ? -1.794 -9.071 -7.965 1.00 90.38 186 ASP A O 1
ATOM 1461 N N . PRO A 1 187 ? -2.399 -11.227 -8.251 1.00 92.00 187 PRO A N 1
ATOM 1462 C CA . PRO A 1 187 ? -3.172 -10.966 -9.463 1.00 92.00 187 PRO A CA 1
ATOM 1463 C C . PRO A 1 187 ? -4.300 -9.945 -9.277 1.00 92.00 187 PRO A C 1
ATOM 1465 O O . PRO A 1 187 ? -4.578 -9.164 -10.188 1.00 92.00 187 PRO A O 1
ATOM 1468 N N . ALA A 1 188 ? -4.951 -9.917 -8.109 1.00 94.25 188 ALA A N 1
ATOM 1469 C CA . ALA A 1 188 ? -6.014 -8.953 -7.844 1.00 94.25 188 ALA A CA 1
ATOM 1470 C C . ALA A 1 188 ? -5.442 -7.537 -7.689 1.00 94.25 188 ALA A C 1
ATOM 1472 O O . ALA A 1 188 ? -6.017 -6.587 -8.228 1.00 94.25 188 ALA A O 1
ATOM 1473 N N . CYS A 1 189 ? -4.285 -7.392 -7.030 1.00 93.12 189 CYS A N 1
ATOM 1474 C CA . CYS A 1 189 ? -3.557 -6.122 -7.004 1.00 93.12 189 CYS A CA 1
ATOM 1475 C C . CYS A 1 189 ? -3.143 -5.668 -8.407 1.00 93.12 189 CYS A C 1
ATOM 1477 O O . CYS A 1 189 ? -3.358 -4.504 -8.733 1.00 93.12 189 CYS A O 1
ATOM 1479 N N . LEU A 1 190 ? -2.601 -6.550 -9.257 1.00 93.81 190 LEU A N 1
ATOM 1480 C CA . LEU A 1 190 ? -2.207 -6.189 -10.628 1.00 93.81 190 LEU A CA 1
ATOM 1481 C C . LEU A 1 190 ? -3.393 -5.674 -11.451 1.00 93.81 190 LEU A C 1
ATOM 1483 O O . LEU A 1 190 ? -3.308 -4.602 -12.051 1.00 93.81 190 LEU A O 1
ATOM 1487 N N . ILE A 1 191 ? -4.532 -6.372 -11.407 1.00 96.62 191 ILE A N 1
ATOM 1488 C CA . ILE A 1 191 ? -5.768 -5.922 -12.067 1.00 96.62 191 ILE A CA 1
ATOM 1489 C C . ILE A 1 191 ? -6.188 -4.542 -11.546 1.00 96.62 191 ILE A C 1
ATOM 1491 O O . ILE A 1 191 ? -6.563 -3.661 -12.324 1.00 96.62 191 ILE A O 1
ATOM 1495 N N . ALA A 1 192 ? -6.120 -4.324 -10.233 1.00 97.12 192 ALA A N 1
ATOM 1496 C CA . ALA A 1 192 ? -6.514 -3.051 -9.653 1.00 97.12 192 ALA A CA 1
ATOM 1497 C C . ALA A 1 192 ? -5.541 -1.911 -10.008 1.00 97.12 192 ALA A C 1
ATOM 1499 O O . ALA A 1 192 ? -5.997 -0.814 -10.333 1.00 97.12 192 ALA A O 1
ATOM 1500 N N . ILE A 1 193 ? -4.229 -2.167 -10.042 1.00 96.56 193 ILE A N 1
ATOM 1501 C CA . ILE A 1 193 ? -3.215 -1.210 -10.514 1.00 96.56 193 ILE A CA 1
ATOM 1502 C C . ILE A 1 193 ? -3.477 -0.844 -11.977 1.00 96.56 193 ILE A C 1
ATOM 1504 O O . ILE A 1 193 ? -3.500 0.340 -12.312 1.00 96.56 193 ILE A O 1
ATOM 1508 N N . GLN A 1 194 ? -3.758 -1.825 -12.839 1.00 97.12 194 GLN A N 1
ATOM 1509 C CA . GLN A 1 194 ? -4.105 -1.579 -14.240 1.00 97.12 194 GLN A CA 1
ATOM 1510 C C . GLN A 1 194 ? -5.336 -0.672 -14.379 1.00 97.12 194 GLN A C 1
ATOM 1512 O O . GLN A 1 194 ? -5.372 0.210 -15.242 1.00 97.12 194 GLN A O 1
ATOM 1517 N N . ASN A 1 195 ? -6.337 -0.841 -13.514 1.00 97.50 195 ASN A N 1
ATOM 1518 C CA . ASN A 1 195 ? -7.498 0.043 -13.498 1.00 97.50 195 ASN A CA 1
ATOM 1519 C C . ASN A 1 195 ? -7.123 1.469 -13.069 1.00 97.50 195 ASN A C 1
ATOM 1521 O O . ASN A 1 195 ? -7.593 2.418 -13.699 1.00 97.50 195 ASN A O 1
ATOM 1525 N N . VAL A 1 196 ? -6.251 1.631 -12.062 1.00 97.75 196 VAL A N 1
ATOM 1526 C CA . VAL A 1 196 ? -5.736 2.945 -11.628 1.00 97.75 196 VAL A CA 1
ATOM 1527 C C . VAL A 1 196 ? -4.929 3.615 -12.741 1.00 97.75 196 VAL A C 1
ATOM 1529 O O . VAL A 1 196 ? -5.115 4.806 -12.964 1.00 97.75 196 VAL A O 1
ATOM 1532 N N . ILE A 1 197 ? -4.110 2.876 -13.498 1.00 96.75 197 ILE A N 1
ATOM 1533 C CA . ILE A 1 197 ? -3.411 3.404 -14.688 1.00 96.75 197 ILE A CA 1
ATOM 1534 C C . ILE A 1 197 ? -4.415 4.022 -15.670 1.00 96.75 197 ILE A C 1
ATOM 1536 O O . ILE A 1 197 ? -4.199 5.124 -16.172 1.00 96.75 197 ILE A O 1
ATOM 1540 N N . ASN A 1 198 ? -5.532 3.335 -15.911 1.00 96.81 198 ASN A N 1
ATOM 1541 C CA . ASN A 1 198 ? -6.557 3.788 -16.849 1.00 96.81 198 ASN A CA 1
ATOM 1542 C C . ASN A 1 198 ? -7.405 4.949 -16.297 1.00 96.81 198 ASN A C 1
ATOM 1544 O O . ASN A 1 198 ? -7.932 5.741 -17.075 1.00 96.81 198 ASN A O 1
ATOM 1548 N N . ASN A 1 199 ? -7.559 5.054 -14.970 1.00 96.88 199 ASN A N 1
ATOM 1549 C CA . ASN A 1 199 ? -8.436 6.030 -14.313 1.00 96.88 199 ASN A CA 1
ATOM 1550 C C . ASN A 1 199 ? -7.822 6.597 -13.009 1.00 96.88 199 ASN A C 1
ATOM 1552 O O . ASN A 1 199 ? -8.403 6.431 -11.932 1.00 96.88 199 ASN A O 1
ATOM 1556 N N . PRO A 1 200 ? -6.688 7.320 -13.070 1.00 94.25 200 PRO A N 1
ATOM 1557 C CA . PRO A 1 200 ? -5.866 7.638 -11.893 1.00 94.25 200 PRO A CA 1
ATOM 1558 C C . PRO A 1 200 ? -6.507 8.620 -10.903 1.00 94.25 200 PRO A C 1
ATOM 1560 O O . PRO A 1 200 ? -6.066 8.714 -9.767 1.00 94.25 200 PRO A O 1
ATOM 1563 N N . ASN A 1 201 ? -7.559 9.336 -11.312 1.00 95.44 201 ASN A N 1
ATOM 1564 C CA . ASN A 1 201 ? -8.284 10.290 -10.463 1.00 95.44 201 ASN A CA 1
ATOM 1565 C C . ASN A 1 201 ? -9.677 9.786 -10.047 1.00 95.44 201 ASN A C 1
ATOM 1567 O O . ASN A 1 201 ? -10.473 10.536 -9.483 1.00 95.44 201 ASN A O 1
ATOM 1571 N N . ASN A 1 202 ? -10.023 8.540 -10.378 1.00 97.25 202 ASN A N 1
ATOM 1572 C CA . ASN A 1 202 ? -11.336 7.986 -10.081 1.00 97.25 202 ASN A CA 1
ATOM 1573 C C . ASN A 1 202 ? -11.340 7.336 -8.692 1.00 97.25 202 ASN A C 1
ATOM 1575 O O . ASN A 1 202 ? -10.719 6.295 -8.487 1.00 97.25 202 ASN A O 1
ATOM 1579 N N . ALA A 1 203 ? -12.093 7.920 -7.756 1.00 96.12 203 ALA A N 1
ATOM 1580 C CA . ALA A 1 203 ? -12.166 7.430 -6.380 1.00 96.12 203 ALA A CA 1
ATOM 1581 C C . ALA A 1 203 ? -12.555 5.946 -6.303 1.00 96.12 203 ALA A C 1
ATOM 1583 O O . ALA A 1 203 ? -11.879 5.191 -5.622 1.00 96.12 203 ALA A O 1
ATOM 1584 N N . ALA A 1 204 ? -13.564 5.491 -7.056 1.00 96.19 204 ALA A N 1
ATOM 1585 C CA . ALA A 1 204 ? -13.992 4.088 -7.036 1.00 96.19 204 ALA A CA 1
ATOM 1586 C C . ALA A 1 204 ? -12.903 3.118 -7.531 1.00 96.19 204 ALA A C 1
ATOM 1588 O O . ALA A 1 204 ? -12.783 2.003 -7.030 1.00 96.19 204 ALA A O 1
ATOM 1589 N N . THR A 1 205 ? -12.082 3.551 -8.485 1.00 97.38 205 THR A N 1
ATOM 1590 C CA . THR A 1 205 ? -10.931 2.781 -8.972 1.00 97.38 205 THR A CA 1
ATOM 1591 C C . THR A 1 205 ? -9.845 2.675 -7.903 1.00 97.38 205 THR A C 1
ATOM 1593 O O . THR A 1 205 ? -9.285 1.602 -7.689 1.00 97.38 205 THR A O 1
ATOM 1596 N N . ILE A 1 206 ? -9.588 3.770 -7.188 1.00 97.50 206 ILE A N 1
ATOM 1597 C CA . ILE A 1 206 ? -8.631 3.805 -6.078 1.00 97.50 206 ILE A CA 1
ATOM 1598 C C . ILE A 1 206 ? -9.147 2.963 -4.898 1.00 97.50 206 ILE A C 1
ATOM 1600 O O . ILE A 1 206 ? -8.377 2.203 -4.321 1.00 97.50 206 ILE A O 1
ATOM 1604 N N . GLU A 1 207 ? -10.449 2.998 -4.584 1.00 96.94 207 GLU A N 1
ATOM 1605 C CA . GLU A 1 207 ? -11.068 2.090 -3.599 1.00 96.94 207 GLU A CA 1
ATOM 1606 C C . GLU A 1 207 ? -10.876 0.621 -3.970 1.00 96.94 207 GLU A C 1
ATOM 1608 O O . GLU A 1 207 ? -10.579 -0.201 -3.106 1.00 96.94 207 GLU A O 1
ATOM 1613 N N . ALA A 1 208 ? -11.053 0.274 -5.249 1.00 96.69 208 ALA A N 1
ATOM 1614 C CA . ALA A 1 208 ? -10.869 -1.095 -5.717 1.00 96.69 208 ALA A CA 1
ATOM 1615 C C . ALA A 1 208 ? -9.415 -1.553 -5.530 1.00 96.69 208 ALA A C 1
ATOM 1617 O O . ALA A 1 208 ? -9.183 -2.678 -5.092 1.00 96.69 208 ALA A O 1
ATOM 1618 N N . PHE A 1 209 ? -8.445 -0.668 -5.780 1.00 97.38 209 PHE A N 1
ATOM 1619 C CA . PHE A 1 209 ? -7.037 -0.904 -5.456 1.00 97.38 209 PHE A CA 1
ATOM 1620 C C . PHE A 1 209 ? -6.807 -1.107 -3.957 1.00 97.38 209 PHE A C 1
ATOM 1622 O O . PHE A 1 209 ? -6.205 -2.108 -3.561 1.00 97.38 209 PHE A O 1
ATOM 1629 N N . LEU A 1 210 ? -7.335 -0.214 -3.115 1.00 97.75 210 LEU A N 1
ATOM 1630 C CA . LEU A 1 210 ? -7.213 -0.340 -1.663 1.00 97.75 210 LEU A CA 1
ATOM 1631 C C . LEU A 1 210 ? -7.814 -1.661 -1.176 1.00 97.75 210 LEU A C 1
ATOM 1633 O O . LEU A 1 210 ? -7.196 -2.345 -0.366 1.00 97.75 210 LEU A O 1
ATOM 1637 N N . SER A 1 211 ? -8.966 -2.066 -1.713 1.00 97.00 211 SER A N 1
ATOM 1638 C CA . SER A 1 211 ? -9.626 -3.329 -1.378 1.00 97.00 211 SER A CA 1
ATOM 1639 C C . SER A 1 211 ? -8.872 -4.564 -1.854 1.00 97.00 211 SER A C 1
ATOM 1641 O O . SER A 1 211 ? -8.818 -5.546 -1.119 1.00 97.00 211 SER A O 1
ATOM 1643 N N . ALA A 1 212 ? -8.296 -4.543 -3.055 1.00 96.31 212 ALA A N 1
ATOM 1644 C CA . ALA A 1 212 ? -7.521 -5.673 -3.556 1.00 96.31 212 ALA A CA 1
ATOM 1645 C C . ALA A 1 212 ? -6.255 -5.880 -2.715 1.00 96.31 212 ALA A C 1
ATOM 1647 O O . ALA A 1 212 ? -5.970 -6.991 -2.275 1.00 96.31 212 ALA A O 1
ATOM 1648 N N . CYS A 1 213 ? -5.526 -4.802 -2.424 1.00 94.88 213 CYS A N 1
ATOM 1649 C CA . CYS A 1 213 ? -4.233 -4.924 -1.761 1.00 94.88 213 CYS A CA 1
ATOM 1650 C C . CYS A 1 213 ? -4.313 -5.055 -0.238 1.00 94.88 213 CYS A C 1
ATOM 1652 O O . CYS A 1 213 ? -3.449 -5.702 0.358 1.00 94.88 213 CYS A O 1
ATOM 1654 N N . SER A 1 214 ? -5.364 -4.545 0.405 1.00 95.75 214 SER A N 1
ATOM 1655 C CA . SER A 1 214 ? -5.629 -4.809 1.832 1.00 95.75 214 SER A CA 1
ATOM 1656 C C . SER A 1 214 ? -5.972 -6.276 2.109 1.00 95.75 214 SER A C 1
ATOM 1658 O O . SER A 1 214 ? -5.589 -6.794 3.156 1.00 95.75 214 SER A O 1
ATOM 1660 N N . ALA A 1 215 ? -6.578 -6.989 1.153 1.00 95.19 215 ALA A N 1
ATOM 1661 C CA . ALA A 1 215 ? -6.876 -8.416 1.290 1.00 95.19 215 ALA A CA 1
ATOM 1662 C C . ALA A 1 215 ? -5.620 -9.286 1.492 1.00 95.19 215 ALA A C 1
ATOM 1664 O O . ALA A 1 215 ? -5.711 -10.399 2.007 1.00 95.19 215 ALA A O 1
ATOM 1665 N N . THR A 1 216 ? -4.440 -8.773 1.133 1.00 92.94 216 THR A N 1
ATOM 1666 C CA . THR A 1 216 ? -3.165 -9.480 1.307 1.00 92.94 216 THR A CA 1
ATOM 1667 C C . THR A 1 216 ? -2.549 -9.298 2.703 1.00 92.94 216 THR A C 1
ATOM 1669 O O . THR A 1 216 ? -1.683 -10.084 3.076 1.00 92.94 216 THR A O 1
ATOM 1672 N N . LEU A 1 217 ? -3.000 -8.321 3.505 1.00 92.44 217 LEU A N 1
ATOM 1673 C CA . LEU A 1 217 ? -2.367 -7.933 4.779 1.00 92.44 217 LEU A CA 1
ATOM 1674 C C . LEU A 1 217 ? -2.247 -9.092 5.781 1.00 92.44 217 LEU A C 1
ATOM 1676 O O . LEU A 1 217 ? -1.186 -9.296 6.369 1.00 92.44 217 LEU A O 1
ATOM 1680 N N . ALA A 1 218 ? -3.300 -9.895 5.942 1.00 90.88 218 ALA A N 1
ATOM 1681 C CA . ALA A 1 218 ? -3.268 -11.045 6.849 1.00 90.88 218 ALA A CA 1
ATOM 1682 C C . ALA A 1 218 ? -2.246 -12.104 6.394 1.00 90.88 218 ALA A C 1
ATOM 1684 O O . ALA A 1 218 ? -1.443 -12.595 7.187 1.00 90.88 218 ALA A O 1
ATOM 1685 N N . ALA A 1 219 ? -2.219 -12.422 5.096 1.00 88.38 219 ALA A N 1
ATOM 1686 C CA . ALA A 1 219 ? -1.257 -13.371 4.535 1.00 88.38 219 ALA A CA 1
ATOM 1687 C C . ALA A 1 219 ? 0.187 -12.846 4.619 1.00 88.38 219 ALA A C 1
ATOM 1689 O O . ALA A 1 219 ? 1.116 -13.616 4.869 1.00 88.38 219 ALA A O 1
ATOM 1690 N N . GLN A 1 220 ? 0.376 -11.531 4.477 1.00 87.81 220 GLN A N 1
ATOM 1691 C CA . GLN A 1 220 ? 1.672 -10.876 4.626 1.00 87.81 220 GLN A CA 1
ATOM 1692 C C . GLN A 1 220 ? 2.270 -11.048 6.027 1.00 87.81 220 GLN A C 1
ATOM 1694 O O . GLN A 1 220 ? 3.484 -11.197 6.138 1.00 87.81 220 GLN A O 1
ATOM 1699 N N . LEU A 1 221 ? 1.463 -11.069 7.095 1.00 85.25 221 LEU A N 1
ATOM 1700 C CA . LEU A 1 221 ? 1.963 -11.343 8.453 1.00 85.25 221 LEU A CA 1
ATOM 1701 C C . LEU A 1 221 ? 2.528 -12.760 8.609 1.00 85.25 221 LEU A C 1
ATOM 1703 O O . LEU A 1 221 ? 3.405 -12.986 9.440 1.00 85.25 221 LEU A O 1
ATOM 1707 N N . ILE A 1 222 ? 2.032 -13.705 7.810 1.00 85.25 222 ILE A N 1
ATOM 1708 C CA . ILE A 1 222 ? 2.353 -15.131 7.930 1.00 85.25 222 ILE A CA 1
ATOM 1709 C C . ILE A 1 222 ? 3.524 -15.517 7.027 1.00 85.25 222 ILE A C 1
ATOM 1711 O O . ILE A 1 222 ? 4.435 -16.219 7.465 1.00 85.25 222 ILE A O 1
ATOM 1715 N N . ALA A 1 223 ? 3.487 -15.087 5.766 1.00 82.81 223 ALA A N 1
ATOM 1716 C CA . ALA A 1 223 ? 4.421 -15.532 4.732 1.00 82.81 223 ALA A CA 1
ATOM 1717 C C . ALA A 1 223 ? 5.235 -14.393 4.103 1.00 82.81 223 ALA A C 1
ATOM 1719 O O . ALA A 1 223 ? 6.226 -14.661 3.428 1.00 82.81 223 ALA A O 1
ATOM 1720 N N . GLY A 1 224 ? 4.849 -13.138 4.353 1.00 81.25 224 GLY A N 1
ATOM 1721 C CA . GLY A 1 224 ? 5.391 -11.979 3.658 1.00 81.25 224 GLY A CA 1
ATOM 1722 C C . GLY A 1 224 ? 4.925 -11.938 2.199 1.00 81.25 224 GLY A C 1
ATOM 1723 O O . GLY A 1 224 ? 4.701 -12.963 1.560 1.00 81.25 224 GLY A O 1
ATOM 1724 N N . ALA A 1 225 ? 4.783 -10.738 1.645 1.00 84.00 225 ALA A N 1
ATOM 1725 C CA . ALA A 1 225 ? 4.637 -10.526 0.205 1.00 84.00 225 ALA A CA 1
ATOM 1726 C C . ALA A 1 225 ? 5.146 -9.128 -0.177 1.00 84.00 225 ALA A C 1
ATOM 1728 O O . ALA A 1 225 ? 5.269 -8.262 0.685 1.00 84.00 225 ALA A O 1
ATOM 1729 N N . GLY A 1 226 ? 5.408 -8.884 -1.462 1.00 83.25 226 GLY A N 1
ATOM 1730 C CA . GLY A 1 226 ? 5.774 -7.551 -1.954 1.00 83.25 226 GLY A CA 1
ATOM 1731 C C . GLY A 1 226 ? 7.256 -7.188 -1.800 1.00 83.25 226 GLY A C 1
ATOM 1732 O O . GLY A 1 226 ? 8.114 -8.066 -1.885 1.00 83.25 226 GLY A O 1
ATOM 1733 N N . PHE A 1 227 ? 7.550 -5.888 -1.636 1.00 82.12 227 PHE A N 1
ATOM 1734 C CA . PHE A 1 227 ? 8.909 -5.310 -1.644 1.00 82.12 227 PHE A CA 1
ATOM 1735 C C . PHE A 1 227 ? 9.753 -5.781 -2.833 1.00 82.12 227 PHE A C 1
ATOM 1737 O O . PHE A 1 227 ? 10.880 -6.261 -2.700 1.00 82.12 227 PHE A O 1
ATOM 1744 N N . TYR A 1 228 ? 9.182 -5.647 -4.025 1.00 85.94 228 TYR A N 1
ATOM 1745 C CA . TYR A 1 228 ? 9.757 -6.215 -5.238 1.00 85.94 228 TYR A CA 1
ATOM 1746 C C . TYR A 1 228 ? 11.123 -5.605 -5.558 1.00 85.94 228 TYR A C 1
ATOM 1748 O O . TYR A 1 228 ? 11.255 -4.384 -5.634 1.00 85.94 228 TYR A O 1
ATOM 1756 N N . ALA A 1 229 ? 12.128 -6.449 -5.781 1.00 81.44 229 ALA A N 1
ATOM 1757 C CA . ALA A 1 229 ? 13.417 -6.044 -6.320 1.00 81.44 229 ALA A CA 1
ATOM 1758 C C . ALA A 1 229 ? 13.481 -6.353 -7.815 1.00 81.44 229 ALA A C 1
ATOM 1760 O O . ALA A 1 229 ? 13.049 -7.421 -8.251 1.00 81.44 229 ALA A O 1
ATOM 1761 N N . PHE A 1 230 ? 14.055 -5.435 -8.588 1.00 81.38 230 PHE A N 1
ATOM 1762 C CA . PHE A 1 230 ? 14.204 -5.591 -10.031 1.00 81.38 230 PHE A CA 1
ATOM 1763 C C . PHE A 1 230 ? 15.678 -5.555 -10.422 1.00 81.38 230 PHE A C 1
ATOM 1765 O O . PHE A 1 230 ? 16.456 -4.811 -9.812 1.00 81.38 230 PHE A O 1
ATOM 1772 N N . PRO A 1 231 ? 16.086 -6.323 -11.443 1.00 82.38 231 PRO A N 1
ATOM 1773 C CA . PRO A 1 231 ? 17.344 -6.049 -12.109 1.00 82.38 231 PRO A CA 1
ATOM 1774 C C . PRO A 1 231 ? 17.187 -4.704 -12.821 1.00 82.38 231 PRO A C 1
ATOM 1776 O O . PRO A 1 231 ? 16.410 -4.576 -13.755 1.00 82.38 231 PRO A O 1
ATOM 1779 N N . TRP A 1 232 ? 17.865 -3.666 -12.353 1.00 85.88 232 TRP A N 1
ATOM 1780 C CA . TRP A 1 232 ? 17.843 -2.369 -13.024 1.00 85.88 232 TRP A CA 1
ATOM 1781 C C . TRP A 1 232 ? 18.989 -2.297 -14.030 1.00 85.88 232 TRP A C 1
ATOM 1783 O O . TRP A 1 232 ? 20.098 -2.751 -13.751 1.00 85.88 232 TRP A O 1
ATOM 1793 N N . GLN A 1 233 ? 18.740 -1.687 -15.182 1.00 86.75 233 GLN A N 1
ATOM 1794 C CA . GLN A 1 233 ? 19.745 -1.462 -16.217 1.00 86.75 233 GLN A CA 1
ATOM 1795 C C . GLN A 1 233 ? 19.753 -0.010 -16.683 1.00 86.75 233 GLN A C 1
ATOM 1797 O O . GLN A 1 233 ? 18.766 0.717 -16.552 1.00 86.75 233 GLN A O 1
ATOM 1802 N N . ILE A 1 234 ? 20.878 0.404 -17.265 1.00 87.38 234 ILE A N 1
ATOM 1803 C CA .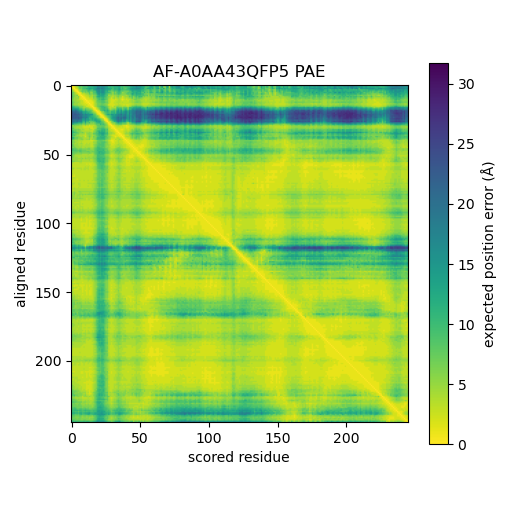 ILE A 1 234 ? 20.990 1.699 -17.937 1.00 87.38 234 ILE A CA 1
ATOM 1804 C C . ILE A 1 234 ? 20.070 1.690 -19.156 1.00 87.38 234 ILE A C 1
ATOM 1806 O O . ILE A 1 234 ? 20.147 0.794 -19.995 1.00 87.38 234 ILE A O 1
ATOM 1810 N N . ASN A 1 235 ? 19.237 2.718 -19.280 1.00 86.44 235 ASN A N 1
ATOM 1811 C CA . ASN A 1 235 ? 18.420 2.932 -20.458 1.00 86.44 235 ASN A CA 1
ATOM 1812 C C . ASN A 1 235 ? 19.329 3.273 -21.658 1.00 86.44 235 ASN A C 1
ATOM 1814 O O . ASN A 1 235 ? 19.954 4.340 -21.663 1.00 86.44 235 ASN A O 1
ATOM 1818 N N . PRO A 1 236 ? 19.390 2.427 -22.705 1.00 84.38 236 PRO A N 1
ATOM 1819 C CA . PRO A 1 236 ? 20.264 2.664 -23.855 1.00 84.38 236 PRO A CA 1
ATOM 1820 C C . PRO A 1 236 ? 19.861 3.905 -24.665 1.00 84.38 236 PRO A C 1
ATOM 1822 O O . PRO A 1 236 ? 20.672 4.435 -25.420 1.00 84.38 236 PRO A O 1
ATOM 1825 N N . LEU A 1 237 ? 18.621 4.380 -24.505 1.00 86.81 237 LEU A N 1
ATOM 1826 C CA . LEU A 1 237 ? 18.080 5.556 -25.186 1.00 86.81 237 LEU A CA 1
ATOM 1827 C C . LEU A 1 237 ? 18.191 6.841 -24.346 1.00 86.81 237 LEU A C 1
ATOM 1829 O O . LEU A 1 237 ? 17.934 7.924 -24.867 1.00 86.81 237 LEU A O 1
ATOM 1833 N N . ALA A 1 238 ? 18.564 6.742 -23.065 1.00 84.69 238 ALA A N 1
ATOM 1834 C CA . ALA A 1 238 ? 18.678 7.879 -22.153 1.00 84.69 238 ALA A CA 1
ATOM 1835 C C . ALA A 1 238 ? 19.829 7.663 -21.147 1.00 84.69 238 ALA A C 1
ATOM 1837 O O . ALA A 1 238 ? 19.616 7.085 -20.077 1.00 84.69 238 ALA A O 1
ATOM 1838 N N . PRO A 1 239 ? 21.057 8.124 -21.462 1.00 80.56 239 PRO A N 1
ATOM 1839 C CA . PRO A 1 239 ? 22.207 7.970 -20.576 1.00 80.56 239 PRO A CA 1
ATOM 1840 C C . PRO A 1 239 ? 21.946 8.539 -19.174 1.00 80.56 239 PRO A C 1
ATOM 1842 O O . PRO A 1 239 ? 21.510 9.678 -19.031 1.00 80.56 239 PRO A O 1
ATOM 1845 N N . GLY A 1 240 ? 22.233 7.744 -18.141 1.00 79.12 240 GLY A N 1
ATOM 1846 C CA . GLY A 1 240 ? 22.017 8.118 -16.737 1.00 79.12 240 GLY A CA 1
ATOM 1847 C C . GLY A 1 240 ? 20.617 7.815 -16.188 1.00 79.12 240 GLY A C 1
ATOM 1848 O O . GLY A 1 240 ? 20.399 8.015 -14.997 1.00 79.12 240 GLY A O 1
ATOM 1849 N N . VAL A 1 241 ? 19.695 7.306 -17.013 1.00 87.62 241 VAL A N 1
ATOM 1850 C CA . VAL A 1 241 ? 18.371 6.835 -16.581 1.00 87.62 241 VAL A CA 1
ATOM 1851 C C . VAL A 1 241 ? 18.397 5.323 -16.373 1.00 87.62 241 VAL A C 1
ATOM 1853 O O . VAL A 1 241 ? 18.898 4.591 -17.225 1.00 87.62 241 VAL A O 1
ATOM 1856 N N . LEU A 1 242 ? 17.832 4.854 -15.262 1.00 87.69 242 LEU A N 1
ATOM 1857 C CA . LEU A 1 242 ? 17.674 3.438 -14.941 1.00 87.69 242 LEU A CA 1
ATOM 1858 C C . LEU A 1 242 ? 16.241 2.963 -15.206 1.00 87.69 242 LEU A C 1
ATOM 1860 O O . LEU A 1 242 ? 15.279 3.660 -14.882 1.00 87.69 242 LEU A O 1
ATOM 1864 N N . ILE A 1 243 ? 16.113 1.763 -15.772 1.00 86.38 243 ILE A N 1
ATOM 1865 C CA . ILE A 1 243 ? 14.838 1.080 -16.041 1.00 86.38 243 ILE A CA 1
ATOM 1866 C C . ILE A 1 243 ? 14.900 -0.377 -15.560 1.00 86.38 243 ILE A C 1
ATOM 1868 O O . ILE A 1 243 ? 16.002 -0.930 -15.504 1.00 86.38 243 ILE A O 1
ATOM 1872 N N . PRO A 1 244 ? 13.762 -1.013 -15.226 1.00 85.56 244 PRO A N 1
ATOM 1873 C CA . PRO A 1 244 ? 13.727 -2.457 -14.999 1.00 85.56 244 PRO A CA 1
ATOM 1874 C C . PRO A 1 244 ? 14.202 -3.209 -16.257 1.00 85.56 244 PRO A C 1
ATOM 1876 O O . PRO A 1 244 ? 13.905 -2.782 -17.378 1.00 85.56 244 PRO A O 1
ATOM 1879 N N . ALA A 1 245 ? 14.978 -4.274 -16.068 1.00 80.75 245 ALA A N 1
ATOM 1880 C CA . ALA A 1 245 ? 15.599 -5.091 -17.111 1.00 80.75 245 ALA A CA 1
ATOM 1881 C C . ALA A 1 245 ? 14.839 -6.386 -17.368 1.00 80.75 245 ALA A C 1
ATOM 1883 O O . ALA A 1 245 ? 14.463 -7.036 -16.373 1.00 80.75 245 ALA A O 1
#

Secondary structure (DSSP, 8-state):
-TTS-GGGGGGSGGGB---SS--TT-TT--EEEETTEEEEE---BPTTSSPBEEEEESS-HHHHHHHHHHHHHHHHHH-SSHHHHHHHHHT-SS--HHHHHHHHHHHHHHSTTT--TT---S-TTSPP--S-HHHHHHHTTTTTHHHHT-GGGEEEEE-GGGGTS-STTS--HHHHHHHHHTT-S-HHHHHHHHHHHH-TT-HHHHHHHHHHHHTTHHHHHHH----EE--EEE-TTSTT-EEE-

Solvent-accessible surface area (backbone atoms only — not comparable to full-atom values): 13423 Å² total; per-residue (Å²): 59,61,47,87,46,70,42,63,61,25,53,39,77,64,27,31,48,85,55,101,72,73,72,92,80,62,58,36,51,43,11,34,66,50,97,94,36,45,42,58,73,54,67,45,68,40,72,99,55,96,45,51,31,42,89,33,55,36,64,26,58,79,48,53,36,72,54,48,27,61,50,36,20,51,48,27,64,69,38,76,51,75,67,38,48,55,50,53,51,74,67,37,84,73,77,51,70,34,56,53,43,48,53,52,44,54,54,54,40,50,32,84,93,56,47,43,87,82,62,64,35,54,36,66,88,50,75,81,31,72,96,35,29,61,60,7,29,60,35,36,34,37,59,59,10,52,67,59,56,27,36,79,39,27,27,50,31,60,51,34,77,43,33,74,48,43,46,65,87,41,59,26,60,69,61,49,51,54,34,62,78,64,68,74,58,61,67,58,36,51,56,22,48,54,45,26,69,77,37,60,85,39,59,71,38,50,49,47,28,50,40,38,51,33,70,44,47,66,55,34,73,76,71,50,62,45,35,44,74,62,61,53,36,75,35,92,91,40,88,80,23,46,39,81,104

Radius of gyration: 17.94 Å; Cα contacts (8 Å, |Δi|>4): 422; chains: 1; bounding box: 48×36×49 Å

Nearest PDB structures (foldseek):
  7dh5-assembly1_R  TM=1.859E-01  e=6.678E+00  Canis lupus familiaris
  4ggv-assembly1_A  TM=1.805E-01  e=9.216E+00  Streptomyces himastatinicus ATCC 53653

Mean predicted aligned error: 5.9 Å

Sequence (245 aa):
MSGNTDNIHGWNPLYRDRDPYPLPGNNFDSFLFNHGRPGNFNYRLVAGTNVFDHQGHIVPQNILNIVLDPLMIAMSEACNNAGDVINFINNQIPARPWLQQVLDYVNDLQAPPIAAPETNFFNWGTPVIANNAANAETRVGGFFSIMTWNPVNICRAPVDAQRGNYPGNAVDVQVFTYLDANNLADPACLIAIQNVINNPNNAATIEAFLSACSATLAAQLIAGAGFYAFPWQINPLAPGVLIPA

Foldseek 3Di:
DFAPCLQPLVLQPQQDDPDPDDDPDDLRHFFYDDPLGTDATDWDDQPPDPFTWHKDFLQAPLLLCLQLQVLLLVCLQQDLDPVSQVVSQVPDVVHQVLLVLLVVLLVVCCDPPSNHPQSPLAPSVDDRDHPDSVVSSVRSNNSSNCLNNQQLRIEGGGPCVLAVNPPPNARRPQVLVVCVVVVQGDPQLSVLSVLCNVPSNDNVSSSSNSVSRSVCSVVCSPPNGHHHYANWDADPVDGSHIGGD